Protein AF-A0A5B1QQ82-F1 (afdb_monomer)

Structure (mmCIF, N/CA/C/O backbone):
data_AF-A0A5B1QQ82-F1
#
_entry.id   AF-A0A5B1QQ82-F1
#
loop_
_atom_site.group_PDB
_atom_site.id
_atom_site.type_symbol
_atom_site.label_atom_id
_atom_site.label_alt_id
_atom_site.label_comp_id
_atom_site.label_asym_id
_atom_site.label_entity_id
_atom_site.label_seq_id
_atom_site.pdbx_PDB_ins_code
_atom_site.Cartn_x
_atom_site.Cartn_y
_atom_site.Cartn_z
_atom_site.occupancy
_atom_site.B_iso_or_equiv
_atom_site.auth_seq_id
_atom_site.auth_comp_id
_atom_site.auth_asym_id
_atom_site.auth_atom_id
_atom_site.pdbx_PDB_model_num
ATOM 1 N N . MET A 1 1 ? -16.614 -2.079 1.226 1.00 65.31 1 MET A N 1
ATOM 2 C CA . MET A 1 1 ? -15.942 -1.698 2.486 1.00 65.31 1 MET A CA 1
ATOM 3 C C . MET A 1 1 ? -15.940 -2.798 3.562 1.00 65.31 1 MET A C 1
ATOM 5 O O . MET A 1 1 ? -16.988 -3.355 3.891 1.00 65.31 1 MET A O 1
ATOM 9 N N . VAL A 1 2 ? -14.772 -3.111 4.141 1.00 76.94 2 VAL A N 1
ATOM 10 C CA . VAL A 1 2 ? -14.617 -4.043 5.283 1.00 76.94 2 VAL A CA 1
ATOM 11 C C . VAL A 1 2 ? -14.624 -3.260 6.599 1.00 76.94 2 VAL A C 1
ATOM 13 O O . VAL A 1 2 ? -13.722 -2.467 6.863 1.00 76.94 2 VAL A O 1
ATOM 16 N N . LEU A 1 3 ? -15.618 -3.503 7.458 1.00 86.38 3 LEU A N 1
ATOM 17 C CA . LEU A 1 3 ? -15.767 -2.775 8.723 1.00 86.38 3 LEU A CA 1
ATOM 18 C C . LEU A 1 3 ? -14.674 -3.135 9.742 1.00 86.38 3 LEU A C 1
ATOM 20 O O . LEU A 1 3 ? -14.459 -4.310 10.053 1.00 86.38 3 LEU A O 1
ATOM 24 N N . LEU A 1 4 ? -14.041 -2.112 10.324 1.00 91.25 4 LEU A N 1
ATOM 25 C CA . LEU A 1 4 ? -13.120 -2.280 11.445 1.00 91.25 4 LEU A CA 1
ATOM 26 C C . LEU A 1 4 ? -13.888 -2.573 12.739 1.00 91.25 4 LEU A C 1
ATOM 28 O O . LEU A 1 4 ? -14.888 -1.927 13.057 1.00 91.25 4 LEU A O 1
ATOM 32 N N . LYS A 1 5 ? -13.406 -3.534 13.535 1.00 90.56 5 LYS A N 1
ATOM 33 C CA . LYS A 1 5 ? -13.999 -3.811 14.851 1.00 90.56 5 LYS A CA 1
ATOM 34 C C . LYS A 1 5 ? -13.805 -2.601 15.768 1.00 90.56 5 LYS A C 1
ATOM 36 O O . LYS A 1 5 ? -12.691 -2.111 15.910 1.00 90.56 5 LYS A O 1
ATOM 41 N N . ARG A 1 6 ? -14.858 -2.210 16.497 1.00 88.94 6 ARG A N 1
ATOM 42 C CA . ARG A 1 6 ? -14.864 -1.062 17.432 1.00 88.94 6 ARG A CA 1
ATOM 43 C C . ARG A 1 6 ? -13.698 -1.052 18.422 1.00 88.94 6 ARG A C 1
ATOM 45 O O . ARG A 1 6 ? -13.239 0.003 18.833 1.00 88.94 6 ARG A O 1
ATOM 52 N N . LYS A 1 7 ? -13.215 -2.235 18.792 1.00 88.12 7 LYS A N 1
ATOM 53 C CA . LYS A 1 7 ? -12.108 -2.433 19.726 1.00 88.12 7 LYS A CA 1
ATOM 54 C C . LYS A 1 7 ? -10.760 -1.886 19.213 1.00 88.12 7 LYS A C 1
ATOM 56 O O . LYS A 1 7 ? -9.856 -1.682 20.016 1.00 88.12 7 LYS A O 1
ATOM 61 N N . TYR A 1 8 ? -10.645 -1.642 17.911 1.00 92.19 8 TYR A N 1
ATOM 62 C CA . TYR A 1 8 ? -9.482 -1.031 17.269 1.00 92.19 8 TYR A CA 1
ATOM 63 C C . TYR A 1 8 ? -9.712 0.441 16.905 1.00 92.19 8 TYR A C 1
ATOM 65 O O . TYR A 1 8 ? -8.829 1.061 16.333 1.00 92.19 8 TYR A O 1
ATOM 73 N N . LEU A 1 9 ? -10.878 1.015 17.223 1.00 92.38 9 LEU A N 1
ATOM 74 C CA . LEU A 1 9 ? -11.138 2.436 17.001 1.00 92.38 9 LEU A CA 1
ATOM 75 C C . LEU A 1 9 ? -10.715 3.251 18.229 1.00 92.38 9 LEU A C 1
ATOM 77 O O . LEU A 1 9 ? -11.134 2.911 19.346 1.00 92.38 9 LEU A O 1
ATOM 81 N N . PRO A 1 10 ? -9.950 4.341 18.043 1.00 93.19 10 PRO A N 1
ATOM 82 C CA . PRO A 1 10 ? -9.655 5.272 19.119 1.00 93.19 10 PRO A CA 1
ATOM 83 C C . PRO A 1 10 ? -10.948 5.837 19.711 1.00 93.19 10 PRO A C 1
ATOM 85 O O . PRO A 1 10 ? -11.893 6.200 19.010 1.00 93.19 10 PRO A O 1
ATOM 88 N N . SER A 1 11 ? -11.026 5.885 21.037 1.00 91.06 11 SER A N 1
ATOM 89 C CA . SER A 1 11 ? -12.191 6.400 21.754 1.00 91.06 11 SER A CA 1
ATOM 90 C C . SER A 1 11 ? -11.809 6.917 23.136 1.00 91.06 11 SER A C 1
ATOM 92 O O . SER A 1 11 ? -10.734 6.630 23.649 1.00 91.06 11 SER A O 1
ATOM 94 N N . LYS A 1 12 ? -12.728 7.618 23.810 1.00 89.38 12 LYS A N 1
ATOM 95 C CA . LYS A 1 12 ? -12.498 8.091 25.189 1.00 89.38 12 LYS A CA 1
ATOM 96 C C . LYS A 1 12 ? -12.158 6.965 26.174 1.00 89.38 12 LYS A C 1
ATOM 98 O O . LYS A 1 12 ? -11.408 7.194 27.112 1.00 89.38 12 LYS A O 1
ATOM 103 N N . PHE A 1 13 ? -12.714 5.771 25.967 1.00 87.38 13 PHE A N 1
ATOM 104 C CA . PHE A 1 13 ? -12.485 4.601 26.825 1.00 87.38 13 PHE A CA 1
ATOM 105 C C . PHE A 1 13 ? -11.293 3.752 26.370 1.00 87.38 13 PHE A C 1
ATOM 107 O O . PHE A 1 13 ? -10.874 2.844 27.079 1.00 87.38 13 PHE A O 1
ATOM 114 N N . ARG A 1 14 ? -10.769 4.027 25.174 1.00 86.00 14 ARG A N 1
ATOM 115 C CA . ARG A 1 14 ? -9.636 3.330 24.572 1.00 86.00 14 ARG A CA 1
ATOM 116 C C . ARG A 1 14 ? -8.889 4.312 23.671 1.00 86.00 14 ARG A C 1
ATOM 118 O O . ARG A 1 14 ? -9.129 4.309 22.465 1.00 86.00 14 ARG A O 1
ATOM 125 N N . PRO A 1 15 ? -8.089 5.216 24.256 1.00 89.88 15 PRO A N 1
ATOM 126 C CA . PRO A 1 15 ? -7.442 6.280 23.496 1.00 89.88 15 PRO A CA 1
ATOM 127 C C . PRO A 1 15 ? -6.305 5.766 22.609 1.00 89.88 15 PRO A C 1
ATOM 129 O O . PRO A 1 15 ? -5.991 6.423 21.626 1.00 89.88 15 PRO A O 1
ATOM 132 N N . ASP A 1 16 ? -5.741 4.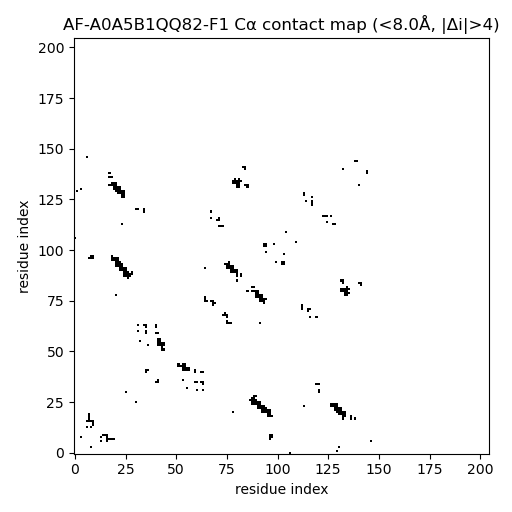604 22.945 1.00 90.38 16 ASP A N 1
ATOM 133 C CA . ASP A 1 16 ? -4.535 4.051 22.324 1.00 90.38 16 ASP A CA 1
ATOM 134 C C . ASP A 1 16 ? -4.748 2.579 21.908 1.00 90.38 16 ASP A C 1
ATOM 136 O O . ASP A 1 16 ? -4.213 1.661 22.532 1.00 90.38 16 ASP A O 1
ATOM 140 N N . PRO A 1 17 ? -5.671 2.287 20.969 1.00 93.12 17 PRO A N 1
ATOM 141 C CA . PRO A 1 17 ? -5.780 0.950 20.394 1.00 93.12 17 PRO A CA 1
ATOM 142 C C . PRO A 1 17 ? -4.568 0.622 19.500 1.00 93.12 17 PRO A C 1
ATOM 144 O O . PRO A 1 17 ? -3.929 1.531 18.980 1.00 93.12 17 PRO A O 1
ATOM 147 N N . PRO A 1 18 ? -4.319 -0.664 19.201 1.00 93.81 18 PRO A N 1
ATOM 148 C CA . PRO A 1 18 ? -3.284 -1.051 18.246 1.00 93.81 18 PRO A CA 1
ATOM 149 C C . PRO A 1 18 ? -3.462 -0.348 16.901 1.00 93.81 18 PRO A C 1
ATOM 151 O O . PRO A 1 18 ? -4.587 -0.262 16.388 1.00 93.81 18 PRO A O 1
ATOM 154 N N . LEU A 1 19 ? -2.363 0.126 16.329 1.00 94.88 19 LEU A N 1
ATOM 155 C CA . LEU A 1 19 ? -2.306 0.704 15.000 1.00 94.88 19 LEU A CA 1
ATOM 156 C C . LEU A 1 19 ? -2.603 -0.373 13.957 1.00 94.88 19 LEU A C 1
ATOM 158 O O . LEU A 1 19 ? -1.947 -1.416 13.873 1.00 94.88 19 LEU A O 1
ATOM 162 N N . VAL A 1 20 ? -3.630 -0.108 13.154 1.00 95.94 20 VAL A N 1
ATOM 163 C CA . VAL A 1 20 ? -4.025 -0.971 12.045 1.00 95.94 20 VAL A CA 1
ATOM 164 C C . VAL A 1 20 ? -4.282 -0.150 10.794 1.00 95.94 20 VAL A C 1
ATOM 166 O O . VAL A 1 20 ? -4.880 0.923 10.848 1.00 95.94 20 VAL A O 1
ATOM 169 N N . HIS A 1 21 ? -3.876 -0.698 9.655 1.00 97.00 21 HIS A N 1
ATOM 170 C CA . HIS A 1 21 ? -3.956 -0.066 8.346 1.00 97.00 21 HIS A CA 1
ATOM 171 C C . HIS A 1 21 ? -4.964 -0.785 7.465 1.00 97.00 21 HIS A C 1
ATOM 173 O O . HIS A 1 21 ? -4.892 -2.007 7.314 1.00 97.00 21 HIS A O 1
ATOM 179 N N . PHE A 1 22 ? -5.880 -0.036 6.859 1.00 97.31 22 PHE A N 1
ATOM 180 C CA . PHE A 1 22 ? -6.677 -0.541 5.753 1.00 97.31 22 PHE A CA 1
ATOM 181 C C . PHE A 1 22 ? -5.859 -0.385 4.479 1.00 97.31 22 PHE A C 1
ATOM 183 O O . PHE A 1 22 ? -5.547 0.731 4.059 1.00 97.31 22 PHE A O 1
ATOM 190 N N . ALA A 1 23 ? -5.434 -1.510 3.913 1.00 97.25 23 ALA A N 1
ATOM 191 C CA . ALA A 1 23 ? -4.378 -1.498 2.918 1.00 97.25 23 ALA A CA 1
ATOM 192 C C . ALA A 1 23 ? -4.566 -2.555 1.835 1.00 97.25 23 ALA A C 1
ATOM 194 O O . ALA A 1 23 ? -5.093 -3.643 2.086 1.00 97.25 23 ALA A O 1
ATOM 195 N N . PHE A 1 24 ? -4.077 -2.241 0.638 1.00 97.31 24 PHE A N 1
ATOM 196 C CA . PHE A 1 24 ? -4.006 -3.157 -0.489 1.00 97.31 24 PHE A CA 1
ATOM 197 C C . PHE A 1 24 ? -2.801 -4.113 -0.331 1.00 97.31 24 PHE A C 1
ATOM 199 O O . PHE A 1 24 ? -1.667 -3.635 -0.197 1.00 97.31 24 PHE A O 1
ATOM 206 N N . PRO A 1 25 ? -3.006 -5.447 -0.326 1.00 97.06 25 PRO A N 1
ATOM 207 C CA . PRO A 1 25 ? -1.917 -6.411 -0.179 1.00 97.06 25 PRO A CA 1
ATOM 208 C C . PRO A 1 25 ? -1.014 -6.508 -1.404 1.00 97.06 25 PRO A C 1
ATOM 210 O O . PRO A 1 25 ? -1.486 -6.683 -2.525 1.00 97.06 25 PRO A O 1
ATOM 213 N N . ILE A 1 26 ? 0.293 -6.580 -1.158 1.00 95.50 26 ILE A N 1
ATOM 214 C CA . ILE A 1 26 ? 1.292 -7.032 -2.123 1.00 95.50 26 ILE A CA 1
ATOM 215 C C . ILE A 1 26 ? 1.920 -8.325 -1.600 1.00 95.50 26 ILE A C 1
ATOM 217 O O . ILE A 1 26 ? 2.738 -8.323 -0.678 1.00 95.50 26 ILE A O 1
ATOM 221 N N . HIS A 1 27 ? 1.538 -9.453 -2.194 1.00 93.56 27 HIS A N 1
ATOM 222 C CA . HIS A 1 27 ? 2.022 -10.770 -1.771 1.00 93.56 27 HIS A CA 1
ATOM 223 C C . HIS A 1 27 ? 3.439 -11.070 -2.280 1.00 93.56 27 HIS A C 1
ATOM 225 O O . HIS A 1 27 ? 4.245 -11.633 -1.543 1.00 93.56 27 HIS A O 1
ATOM 231 N N . ASP A 1 28 ? 3.764 -10.653 -3.507 1.00 92.31 28 ASP A N 1
ATOM 232 C CA . ASP A 1 28 ? 5.065 -10.882 -4.144 1.00 92.31 28 ASP A CA 1
ATOM 233 C C . ASP A 1 28 ? 5.763 -9.548 -4.441 1.00 92.31 28 ASP A C 1
ATOM 235 O O . ASP A 1 28 ? 5.300 -8.752 -5.261 1.00 92.31 28 ASP A O 1
ATOM 239 N N . LEU A 1 29 ? 6.913 -9.312 -3.799 1.00 91.06 29 LEU A N 1
ATOM 240 C CA . LEU A 1 29 ? 7.722 -8.106 -4.013 1.00 91.06 29 LEU A CA 1
ATOM 241 C C . LEU A 1 29 ? 8.256 -7.994 -5.446 1.00 91.06 29 LEU A C 1
ATOM 243 O O . LEU A 1 29 ? 8.596 -6.892 -5.886 1.00 91.06 29 LEU A O 1
ATOM 247 N N . LYS A 1 30 ? 8.291 -9.097 -6.204 1.00 92.06 30 LYS A N 1
ATOM 248 C CA . LYS A 1 30 ? 8.633 -9.066 -7.625 1.00 92.06 30 LYS A CA 1
ATOM 249 C C . LYS A 1 30 ? 7.677 -8.174 -8.418 1.00 92.06 30 LYS A C 1
ATOM 251 O O . LYS A 1 30 ? 8.133 -7.527 -9.352 1.00 92.06 30 LYS A O 1
ATOM 256 N N . LEU A 1 31 ? 6.403 -8.066 -8.029 1.00 93.75 31 LEU A N 1
ATOM 257 C CA . LEU A 1 31 ? 5.434 -7.183 -8.694 1.00 93.75 31 LEU A CA 1
ATOM 258 C C . LEU A 1 31 ? 5.874 -5.717 -8.636 1.00 93.75 31 LEU A C 1
ATOM 260 O O . LEU A 1 31 ? 5.870 -5.018 -9.647 1.00 93.75 31 LEU A O 1
ATOM 264 N N . ILE A 1 32 ? 6.327 -5.271 -7.464 1.00 93.69 32 ILE A N 1
ATOM 265 C CA . ILE A 1 32 ? 6.830 -3.908 -7.252 1.00 93.69 32 ILE A CA 1
ATOM 266 C C . ILE A 1 32 ? 8.111 -3.678 -8.049 1.00 93.69 32 ILE A C 1
ATOM 268 O O . ILE A 1 32 ? 8.273 -2.629 -8.673 1.00 93.69 32 ILE A O 1
ATOM 272 N N . TYR A 1 33 ? 9.008 -4.665 -8.072 1.00 92.94 33 TYR A N 1
ATOM 273 C CA . TYR A 1 33 ? 10.232 -4.585 -8.863 1.00 92.94 33 TYR A CA 1
ATOM 274 C C . TYR A 1 33 ? 9.949 -4.532 -10.372 1.00 92.94 33 TYR A C 1
ATOM 276 O O . TYR A 1 33 ? 10.480 -3.669 -11.066 1.00 92.94 33 TYR A O 1
ATOM 284 N N . ASP A 1 34 ? 9.084 -5.406 -10.885 1.00 93.94 34 ASP A N 1
ATOM 285 C CA . ASP A 1 34 ? 8.700 -5.436 -12.297 1.00 93.94 34 ASP A CA 1
ATOM 286 C C . ASP A 1 34 ? 8.021 -4.123 -12.707 1.00 93.94 34 ASP A C 1
ATOM 288 O O . ASP A 1 34 ? 8.334 -3.571 -13.764 1.00 93.94 34 ASP A O 1
ATOM 292 N N . TYR A 1 35 ? 7.149 -3.580 -11.849 1.00 95.62 35 TYR A N 1
ATOM 293 C CA . TYR A 1 35 ? 6.553 -2.260 -12.035 1.00 95.62 35 TYR A CA 1
ATOM 294 C C . TYR A 1 35 ? 7.631 -1.167 -12.077 1.00 95.62 35 TYR A C 1
ATOM 296 O O . TYR A 1 35 ? 7.646 -0.336 -12.987 1.00 95.62 35 TYR A O 1
ATOM 304 N N . ALA A 1 36 ? 8.594 -1.195 -11.151 1.00 95.19 36 ALA A N 1
ATOM 305 C CA . ALA A 1 36 ? 9.704 -0.250 -11.143 1.00 95.19 36 ALA A CA 1
ATOM 306 C C . ALA A 1 36 ? 10.525 -0.305 -12.440 1.00 95.19 36 ALA A C 1
ATOM 308 O O . ALA A 1 36 ? 10.851 0.741 -12.997 1.00 95.19 36 ALA A O 1
ATOM 309 N N . VAL A 1 37 ? 10.826 -1.501 -12.954 1.00 93.19 37 VAL A N 1
ATOM 310 C CA . VAL A 1 37 ? 11.542 -1.685 -14.228 1.00 93.19 37 VAL A CA 1
ATOM 311 C C . VAL A 1 37 ? 10.707 -1.179 -15.406 1.00 93.19 37 VAL A C 1
ATOM 313 O O . VAL A 1 37 ? 11.214 -0.425 -16.235 1.00 93.19 37 VAL A O 1
ATOM 316 N N . LYS A 1 38 ? 9.419 -1.545 -15.473 1.00 94.25 38 LYS A N 1
ATOM 317 C CA . LYS A 1 38 ? 8.479 -1.123 -16.529 1.00 94.25 38 LYS A CA 1
ATOM 318 C C . LYS A 1 38 ? 8.378 0.400 -16.638 1.00 94.25 38 LYS A C 1
ATOM 320 O O . LYS A 1 38 ? 8.213 0.924 -17.738 1.00 94.25 38 LYS A O 1
ATOM 325 N N . HIS A 1 39 ? 8.480 1.096 -15.509 1.00 93.81 39 HIS A N 1
ATOM 326 C CA . HIS A 1 39 ? 8.329 2.546 -15.418 1.00 93.81 39 HIS A CA 1
ATOM 327 C C . HIS A 1 39 ? 9.649 3.308 -15.245 1.00 93.81 39 HIS A C 1
ATOM 329 O O . HIS A 1 39 ? 9.613 4.496 -14.929 1.00 93.81 39 HIS A O 1
ATOM 335 N N . ASP A 1 40 ? 10.789 2.648 -15.473 1.00 92.00 40 ASP A N 1
ATOM 336 C CA . ASP A 1 40 ? 12.129 3.244 -15.405 1.00 92.00 40 ASP A CA 1
ATOM 337 C C . ASP A 1 40 ? 12.424 3.943 -14.058 1.00 92.00 40 ASP A C 1
ATOM 339 O O . ASP A 1 40 ? 13.027 5.010 -13.982 1.00 92.00 40 ASP A O 1
ATOM 343 N N . LEU A 1 41 ? 11.954 3.336 -12.963 1.00 93.62 41 LEU A N 1
ATOM 344 C CA . LEU A 1 41 ? 12.133 3.809 -11.580 1.00 93.62 41 LEU A CA 1
ATOM 345 C C . LEU A 1 41 ? 13.350 3.180 -10.878 1.00 93.62 41 LEU A C 1
ATOM 347 O O . LEU A 1 41 ? 13.623 3.449 -9.703 1.00 93.62 41 LEU A O 1
ATOM 351 N N . VAL A 1 42 ? 14.058 2.320 -11.600 1.00 91.00 42 VAL A N 1
ATOM 352 C CA . VAL A 1 42 ? 15.280 1.618 -11.202 1.00 91.00 42 VAL A CA 1
ATOM 353 C C . VAL A 1 42 ? 16.513 2.376 -11.682 1.00 91.00 42 VAL A C 1
ATOM 355 O O . VAL A 1 42 ? 16.432 3.248 -12.544 1.00 91.00 42 VAL A O 1
ATOM 358 N N . GLU A 1 43 ? 17.671 2.045 -11.125 1.00 86.38 43 GLU A N 1
ATOM 359 C CA . GLU A 1 43 ? 18.943 2.606 -11.569 1.00 86.38 43 GLU A CA 1
ATOM 360 C C . GLU A 1 43 ? 19.698 1.629 -12.469 1.00 86.38 43 GLU A C 1
ATOM 362 O O . GLU A 1 43 ? 19.535 0.409 -12.400 1.00 86.38 43 GLU A O 1
ATOM 367 N N . TYR A 1 44 ? 20.563 2.185 -13.311 1.00 81.38 44 TYR A N 1
ATOM 368 C CA . TYR A 1 44 ? 21.453 1.436 -14.187 1.00 81.38 44 TYR A CA 1
ATOM 369 C C . TYR A 1 44 ? 22.880 1.834 -13.850 1.00 81.38 44 TYR A C 1
ATOM 371 O O . TYR A 1 44 ? 23.198 3.024 -13.816 1.00 81.38 44 TYR A O 1
ATOM 379 N N . TYR A 1 45 ? 23.753 0.854 -13.617 1.00 72.06 45 TYR A N 1
ATOM 380 C CA . TYR A 1 45 ? 25.158 1.152 -13.365 1.00 72.06 45 TYR A CA 1
ATOM 381 C C . TYR A 1 45 ? 25.761 1.922 -14.551 1.00 72.06 45 TYR A C 1
ATOM 383 O O . TYR A 1 45 ? 25.749 1.414 -15.680 1.00 72.06 45 TYR A O 1
ATOM 391 N N . PRO A 1 46 ? 26.316 3.125 -14.327 1.00 67.06 46 PRO A N 1
ATOM 392 C CA . PRO A 1 46 ? 26.958 3.865 -15.399 1.00 67.06 46 PRO A CA 1
ATOM 393 C C . PRO A 1 46 ? 28.197 3.103 -15.898 1.00 67.06 46 PRO A C 1
ATOM 395 O O . PRO A 1 46 ? 28.906 2.468 -15.120 1.00 67.06 46 PRO A O 1
ATOM 398 N N . ASN A 1 47 ? 28.486 3.217 -17.199 1.00 62.38 47 ASN A N 1
ATOM 399 C CA . ASN A 1 47 ? 29.714 2.740 -17.859 1.00 62.38 47 ASN A CA 1
ATOM 400 C C . ASN A 1 47 ? 29.848 1.226 -18.098 1.00 62.38 47 ASN A C 1
ATOM 402 O O . ASN A 1 47 ? 30.936 0.665 -17.963 1.00 62.38 47 ASN A O 1
ATOM 406 N N . THR A 1 48 ? 28.783 0.562 -18.541 1.00 61.88 48 THR A N 1
ATOM 407 C CA . THR A 1 48 ? 28.887 -0.799 -19.089 1.00 61.88 48 THR A CA 1
ATOM 408 C C . THR A 1 48 ? 28.635 -0.795 -20.599 1.00 61.88 48 THR A C 1
ATOM 410 O O . THR A 1 48 ? 27.792 -0.063 -21.108 1.00 61.88 48 THR A O 1
ATOM 413 N N . ILE A 1 49 ? 29.418 -1.586 -21.343 1.00 65.25 49 ILE A N 1
ATOM 414 C CA . ILE A 1 49 ? 29.278 -1.752 -22.807 1.00 65.25 49 ILE A CA 1
ATOM 415 C C . ILE A 1 49 ? 27.975 -2.510 -23.146 1.00 65.25 49 ILE A C 1
ATOM 417 O O . ILE A 1 49 ? 27.441 -2.403 -24.247 1.00 65.25 49 ILE A O 1
ATOM 421 N N . PHE A 1 50 ? 27.444 -3.257 -22.177 1.00 69.62 50 PHE A N 1
ATOM 422 C CA . PHE A 1 50 ? 26.162 -3.953 -22.239 1.00 69.62 50 PHE A CA 1
ATOM 423 C C . PHE A 1 50 ? 25.098 -3.141 -21.504 1.00 69.62 50 PHE A C 1
ATOM 425 O O . PHE A 1 50 ? 25.442 -2.433 -20.569 1.00 69.62 50 PHE A O 1
ATOM 432 N N . LYS A 1 51 ? 23.812 -3.267 -21.869 1.00 65.19 51 LYS A N 1
ATOM 433 C CA . LYS A 1 51 ? 22.725 -2.734 -21.030 1.00 65.19 51 LYS A CA 1
ATOM 434 C C . LYS A 1 51 ? 22.823 -3.415 -19.654 1.00 65.19 51 LYS A C 1
ATOM 436 O O . LYS A 1 51 ? 22.600 -4.627 -19.603 1.00 65.19 51 LYS A O 1
ATOM 441 N N . PRO A 1 52 ? 23.213 -2.705 -18.580 1.00 71.75 52 PRO A N 1
ATOM 442 C CA . PRO A 1 52 ? 23.374 -3.332 -17.279 1.00 71.75 52 PRO A CA 1
ATOM 443 C C . PRO A 1 52 ? 22.003 -3.791 -16.774 1.00 71.75 52 PRO A C 1
ATOM 445 O O . PRO A 1 52 ? 20.986 -3.189 -17.138 1.00 71.75 52 PRO A O 1
ATOM 448 N N . PRO A 1 53 ? 21.952 -4.853 -15.955 1.00 79.25 53 PRO A N 1
ATOM 449 C CA . PRO A 1 53 ? 20.705 -5.248 -15.325 1.00 79.25 53 PRO A CA 1
ATOM 450 C C . PRO A 1 53 ? 20.181 -4.090 -14.459 1.00 79.25 53 PRO A C 1
ATOM 452 O O . PRO A 1 53 ? 20.987 -3.395 -13.832 1.00 79.25 53 PRO A O 1
ATOM 455 N N . PRO A 1 54 ? 18.858 -3.868 -14.429 1.00 84.44 54 PRO A N 1
ATOM 456 C CA . PRO A 1 54 ? 18.264 -2.846 -13.585 1.00 84.44 54 PRO A CA 1
ATOM 457 C C . PRO A 1 54 ? 18.505 -3.158 -12.106 1.00 84.44 54 PRO A C 1
ATOM 459 O O . PRO A 1 54 ? 18.310 -4.287 -11.650 1.00 84.44 54 PRO A O 1
ATOM 462 N N . VAL A 1 55 ? 18.910 -2.146 -11.348 1.00 85.19 55 VAL A N 1
ATOM 463 C CA . VAL A 1 55 ? 19.224 -2.252 -9.923 1.00 85.19 55 VAL A CA 1
ATOM 464 C C . VAL A 1 55 ? 18.177 -1.485 -9.138 1.00 85.19 55 VAL A C 1
ATOM 466 O O . VAL A 1 55 ? 17.965 -0.293 -9.365 1.00 85.19 55 VAL A O 1
ATOM 469 N N . ALA A 1 56 ? 17.523 -2.169 -8.204 1.00 83.81 56 ALA A N 1
ATOM 470 C CA . ALA A 1 56 ? 16.678 -1.496 -7.234 1.00 83.81 56 ALA A CA 1
ATOM 471 C C . ALA A 1 56 ? 17.560 -0.891 -6.136 1.00 83.81 56 ALA A C 1
ATOM 473 O O . ALA A 1 56 ? 18.394 -1.584 -5.551 1.00 83.81 56 ALA A O 1
ATOM 474 N N . THR A 1 57 ? 17.389 0.400 -5.881 1.00 86.50 57 THR A N 1
ATOM 475 C CA . THR A 1 57 ? 18.036 1.108 -4.775 1.00 86.50 57 THR A CA 1
ATOM 476 C C . THR A 1 57 ? 17.074 1.231 -3.599 1.00 86.50 57 THR A C 1
ATOM 478 O O . THR A 1 57 ? 15.886 0.924 -3.721 1.00 86.50 57 THR A O 1
ATOM 481 N N . GLU A 1 58 ? 17.566 1.702 -2.452 1.00 80.38 58 GLU A N 1
ATOM 482 C CA . GLU A 1 58 ? 16.733 1.949 -1.263 1.00 80.38 58 GLU A CA 1
ATOM 483 C C . GLU A 1 58 ? 15.529 2.865 -1.560 1.00 80.38 58 GLU A C 1
ATOM 485 O O . GLU A 1 58 ? 14.462 2.717 -0.971 1.00 80.38 58 GLU A O 1
ATOM 490 N N . TYR A 1 59 ? 15.657 3.754 -2.551 1.00 86.88 59 TYR A N 1
ATOM 491 C CA . TYR A 1 59 ? 14.603 4.682 -2.958 1.00 86.88 59 TYR A CA 1
ATOM 492 C C . TYR A 1 59 ? 13.638 4.123 -4.005 1.00 86.88 59 TYR A C 1
ATOM 494 O O . TYR A 1 59 ? 12.621 4.761 -4.281 1.00 86.88 59 TYR A O 1
ATOM 502 N N . THR A 1 60 ? 13.924 2.968 -4.617 1.00 90.44 60 THR A N 1
ATOM 503 C CA . THR A 1 60 ? 13.073 2.407 -5.679 1.00 90.44 60 THR A CA 1
ATOM 504 C C . THR A 1 60 ? 11.648 2.183 -5.184 1.00 90.44 60 THR A C 1
ATOM 506 O O . THR A 1 60 ? 10.705 2.567 -5.871 1.00 90.44 60 THR A O 1
ATOM 509 N N . TRP A 1 61 ? 11.479 1.672 -3.963 1.00 89.69 61 TRP A N 1
ATOM 510 C CA . TRP A 1 61 ? 10.160 1.468 -3.361 1.00 89.69 61 TRP A CA 1
ATOM 511 C C . TRP A 1 61 ? 9.404 2.783 -3.180 1.00 89.69 61 TRP A C 1
ATOM 513 O O . TRP A 1 61 ? 8.274 2.903 -3.640 1.00 89.69 61 TRP A O 1
ATOM 523 N N . SER A 1 62 ? 10.049 3.808 -2.616 1.00 91.75 62 SER A N 1
ATOM 524 C CA . SER A 1 62 ? 9.431 5.131 -2.458 1.00 91.75 62 SER A CA 1
ATOM 525 C C . SER A 1 62 ? 9.015 5.741 -3.805 1.00 91.75 62 SER A C 1
ATOM 527 O O . SER A 1 62 ? 7.919 6.285 -3.925 1.00 91.75 62 SER A O 1
ATOM 529 N N . LYS A 1 63 ? 9.836 5.588 -4.855 1.00 94.94 63 LYS A N 1
ATOM 530 C CA . LYS A 1 63 ? 9.497 6.047 -6.214 1.00 94.94 63 LYS A CA 1
ATOM 531 C C . LYS A 1 63 ? 8.288 5.311 -6.792 1.00 94.94 63 LYS A C 1
ATOM 533 O O . LYS A 1 63 ? 7.461 5.944 -7.447 1.00 94.94 63 LYS A O 1
ATOM 538 N N . VAL A 1 64 ? 8.184 3.998 -6.567 1.00 95.81 64 VAL A N 1
ATOM 539 C CA . VAL A 1 64 ? 7.022 3.206 -7.000 1.00 95.81 64 VAL A CA 1
ATOM 540 C C . VAL A 1 64 ? 5.758 3.724 -6.331 1.00 95.81 64 VAL A C 1
ATOM 542 O O . VAL A 1 64 ? 4.797 4.027 -7.030 1.00 95.81 64 VAL A O 1
ATOM 545 N N . VAL A 1 65 ? 5.786 3.906 -5.013 1.00 96.00 65 VAL A N 1
ATOM 546 C CA . VAL A 1 65 ? 4.639 4.395 -4.237 1.00 96.00 65 VAL A CA 1
ATOM 547 C C . VAL A 1 65 ? 4.233 5.784 -4.700 1.00 96.00 65 VAL A C 1
ATOM 549 O O . VAL A 1 65 ? 3.092 5.977 -5.087 1.00 96.00 65 VAL A O 1
ATOM 552 N N . GLN A 1 66 ?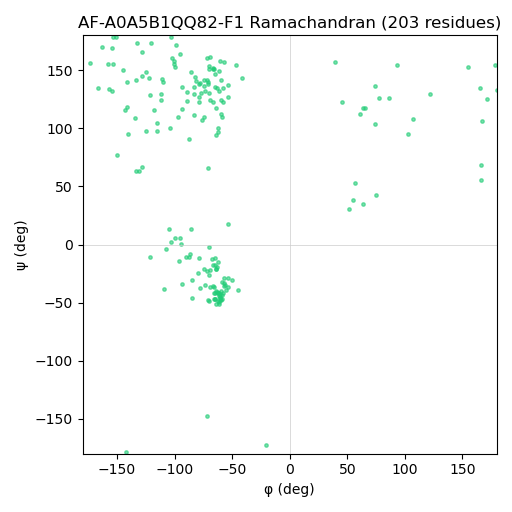 5.173 6.729 -4.792 1.00 96.69 66 GLN A N 1
ATOM 553 C CA . GLN A 1 66 ? 4.885 8.080 -5.283 1.00 96.69 66 GLN A CA 1
ATOM 554 C C . GLN A 1 66 ? 4.278 8.084 -6.688 1.00 96.69 66 GLN A C 1
ATOM 556 O O . GLN A 1 66 ? 3.457 8.944 -7.008 1.00 96.69 66 GLN A O 1
ATOM 561 N N . ARG A 1 67 ? 4.707 7.163 -7.557 1.00 97.25 67 ARG A N 1
ATOM 562 C CA . ARG A 1 67 ? 4.131 7.023 -8.891 1.00 97.25 67 ARG A CA 1
ATOM 563 C C . ARG A 1 67 ? 2.718 6.448 -8.824 1.00 97.25 67 ARG A C 1
ATOM 565 O O . ARG A 1 67 ? 1.845 6.999 -9.482 1.00 97.25 67 ARG A O 1
ATOM 572 N N . LEU A 1 68 ? 2.509 5.374 -8.063 1.00 97.69 68 LEU A N 1
ATOM 573 C CA . LEU A 1 68 ? 1.192 4.764 -7.879 1.00 97.69 68 LEU A CA 1
ATOM 574 C C . LEU A 1 68 ? 0.212 5.774 -7.282 1.00 97.69 68 LEU A C 1
ATOM 576 O O . LEU A 1 68 ? -0.840 5.970 -7.870 1.00 97.69 68 LEU A O 1
ATOM 580 N N . SER A 1 69 ? 0.599 6.510 -6.237 1.00 97.69 69 SER A N 1
ATOM 581 C CA . SER A 1 69 ? -0.233 7.553 -5.625 1.00 97.69 69 SER A CA 1
ATOM 582 C C . SER A 1 69 ? -0.687 8.612 -6.632 1.00 97.69 69 SER A C 1
ATOM 584 O O . SER A 1 69 ? -1.826 9.060 -6.613 1.00 97.69 69 SER A O 1
ATOM 586 N N . LYS A 1 70 ? 0.193 9.004 -7.566 1.00 97.31 70 LYS A N 1
ATOM 587 C CA . LYS A 1 70 ? -0.173 9.930 -8.652 1.00 97.31 70 LYS A CA 1
ATOM 588 C C . LYS A 1 70 ? -1.126 9.304 -9.662 1.00 97.31 70 LYS A C 1
ATOM 590 O O . LYS A 1 70 ? -1.961 10.010 -10.204 1.00 97.31 70 LYS A O 1
ATOM 595 N N . GLN A 1 71 ? -0.949 8.021 -9.951 1.00 96.69 71 GLN A N 1
ATOM 596 C CA . GLN A 1 71 ? -1.725 7.304 -10.956 1.00 96.69 71 GLN A CA 1
ATOM 597 C C . GLN A 1 71 ? -3.148 7.009 -10.480 1.00 96.69 71 GLN A C 1
ATOM 599 O O . GLN A 1 71 ? -4.075 7.059 -11.278 1.00 96.69 71 GLN A O 1
ATOM 604 N N . VAL A 1 72 ? -3.310 6.739 -9.184 1.00 96.56 72 VAL A N 1
ATOM 605 C CA . VAL A 1 72 ? -4.615 6.498 -8.554 1.00 96.56 72 VAL A CA 1
ATOM 606 C C . VAL A 1 72 ? -5.213 7.754 -7.919 1.00 96.56 72 VAL A C 1
ATOM 608 O O . VAL A 1 72 ? -6.231 7.670 -7.247 1.00 96.56 72 VAL A O 1
ATOM 611 N N . GLU A 1 73 ? -4.558 8.905 -8.101 1.00 96.06 73 GLU A N 1
ATOM 612 C CA . GLU A 1 73 ? -4.957 10.213 -7.561 1.00 96.06 73 GLU A CA 1
ATOM 613 C C . GLU A 1 73 ? -5.243 10.214 -6.045 1.00 96.06 73 GLU A C 1
ATOM 615 O O . GLU A 1 73 ? -6.021 11.019 -5.539 1.00 96.06 73 GLU A O 1
ATOM 620 N N . TYR A 1 74 ? -4.557 9.343 -5.303 1.00 96.25 74 TYR A N 1
ATOM 621 C CA . TYR A 1 74 ? -4.733 9.166 -3.866 1.00 96.25 74 TYR A CA 1
ATOM 622 C C . TYR A 1 74 ? -3.389 8.922 -3.175 1.00 96.25 74 TYR A C 1
ATOM 624 O O . TYR A 1 74 ? -2.525 8.216 -3.693 1.00 96.25 74 TYR A O 1
ATOM 632 N N . GLU A 1 75 ? -3.184 9.513 -1.998 1.00 96.06 75 GLU A N 1
ATOM 633 C CA . GLU A 1 75 ? -1.936 9.369 -1.246 1.00 96.06 75 GLU A CA 1
ATOM 634 C C . GLU A 1 75 ? -1.843 7.988 -0.583 1.00 96.06 75 GLU A C 1
ATOM 636 O O . GLU A 1 75 ? -2.553 7.691 0.372 1.00 96.06 75 GLU A O 1
ATOM 641 N N . LEU A 1 76 ? -0.947 7.144 -1.097 1.00 96.75 76 LEU A N 1
ATOM 642 C CA . LEU A 1 76 ? -0.643 5.834 -0.526 1.00 96.75 76 LEU A CA 1
ATOM 643 C C . LEU A 1 76 ? 0.549 5.908 0.428 1.00 96.75 76 LEU A C 1
ATOM 645 O O . LEU A 1 76 ? 1.602 6.446 0.074 1.00 96.75 76 LEU A O 1
ATOM 649 N N . ASP A 1 77 ? 0.404 5.255 1.577 1.00 95.12 77 ASP A N 1
ATOM 650 C CA . ASP A 1 77 ? 1.480 5.018 2.537 1.00 95.12 77 ASP A CA 1
ATOM 651 C C . ASP A 1 77 ? 2.002 3.577 2.442 1.00 95.12 77 ASP A C 1
ATOM 653 O O . ASP A 1 77 ? 1.320 2.675 1.949 1.00 95.12 77 ASP A O 1
ATOM 657 N N . THR A 1 78 ? 3.215 3.329 2.946 1.00 93.88 78 THR A N 1
ATOM 658 C CA . THR A 1 78 ? 3.819 1.980 2.972 1.00 93.88 78 THR A CA 1
ATOM 659 C C . THR A 1 78 ? 4.329 1.581 4.348 1.00 93.88 78 THR A C 1
ATOM 661 O O . THR A 1 78 ? 5.543 1.454 4.542 1.00 93.88 78 THR A O 1
ATOM 664 N N . PRO A 1 79 ? 3.416 1.398 5.312 1.00 93.38 79 PRO A N 1
ATOM 665 C CA . PRO A 1 79 ? 3.752 0.758 6.573 1.00 93.38 79 PRO A CA 1
ATOM 666 C C . PRO A 1 79 ? 4.241 -0.675 6.340 1.00 93.38 79 PRO A C 1
ATOM 668 O O . PRO A 1 79 ? 3.939 -1.304 5.318 1.00 93.38 79 PRO A O 1
ATOM 671 N N . MET A 1 80 ? 4.993 -1.198 7.304 1.00 91.25 80 MET A N 1
ATOM 672 C CA . MET A 1 80 ? 5.429 -2.587 7.270 1.00 91.25 80 MET A CA 1
ATOM 673 C C . MET A 1 80 ? 4.368 -3.453 7.959 1.00 91.25 80 MET A C 1
ATOM 675 O O . MET A 1 80 ? 4.016 -3.176 9.107 1.00 91.25 80 MET A O 1
ATOM 679 N N . PRO A 1 81 ? 3.812 -4.475 7.287 1.00 93.25 81 PRO A N 1
ATOM 680 C CA . PRO A 1 81 ? 2.797 -5.312 7.904 1.00 93.25 81 PRO A CA 1
ATOM 681 C C . PRO A 1 81 ? 3.433 -6.215 8.968 1.00 93.25 81 PRO A C 1
ATOM 683 O O . PRO A 1 81 ? 4.508 -6.776 8.757 1.00 93.25 81 PRO A O 1
ATOM 686 N N . TYR A 1 82 ? 2.740 -6.428 10.089 1.00 90.94 82 TYR A N 1
ATOM 687 C CA . TYR A 1 82 ? 3.187 -7.338 11.143 1.00 90.94 82 TYR A CA 1
ATOM 688 C C . TYR A 1 82 ? 3.237 -8.789 10.627 1.00 90.94 82 TYR A C 1
ATOM 690 O O . TYR A 1 82 ? 2.240 -9.529 10.637 1.00 90.94 82 TYR A O 1
ATOM 698 N N . SER A 1 83 ? 4.432 -9.188 10.177 1.00 87.19 83 SER A N 1
ATOM 699 C CA . SER A 1 83 ? 4.746 -10.463 9.512 1.00 87.19 83 SER A CA 1
ATOM 700 C C . SER A 1 83 ? 4.134 -11.703 10.177 1.00 87.19 83 SER A C 1
ATOM 702 O O . SER A 1 83 ? 3.669 -12.593 9.467 1.00 87.19 83 SER A O 1
ATOM 704 N N . PRO A 1 84 ? 4.074 -11.813 11.519 1.00 85.62 84 PRO A N 1
ATOM 705 C CA . PRO A 1 84 ? 3.525 -13.003 12.157 1.00 85.62 84 PRO A CA 1
ATOM 706 C C . PRO A 1 84 ? 2.027 -13.246 11.889 1.00 85.62 84 PRO A C 1
ATOM 708 O O . PRO A 1 84 ? 1.585 -14.386 12.057 1.00 85.62 84 PRO A O 1
ATOM 711 N N . THR A 1 85 ? 1.261 -12.221 11.498 1.00 83.44 85 THR A N 1
ATOM 712 C CA . THR A 1 85 ? -0.177 -12.334 11.162 1.00 83.44 85 THR A CA 1
ATOM 713 C C . THR A 1 85 ? -0.529 -11.884 9.746 1.00 83.44 85 THR A C 1
ATOM 715 O O . THR A 1 85 ? -1.648 -12.122 9.293 1.00 83.44 85 THR A O 1
ATOM 718 N N . ALA A 1 86 ? 0.407 -11.244 9.049 1.00 88.69 86 ALA A N 1
ATOM 719 C CA . ALA A 1 86 ? 0.214 -10.778 7.691 1.00 88.69 86 ALA A CA 1
ATOM 720 C C . ALA A 1 86 ? 0.428 -11.905 6.673 1.00 88.69 86 ALA A C 1
ATOM 722 O O . ALA A 1 86 ? 1.340 -12.718 6.786 1.00 88.69 86 ALA A O 1
ATOM 723 N N . ASP A 1 87 ? -0.405 -11.922 5.640 1.00 92.38 87 ASP A N 1
ATOM 724 C CA . ASP A 1 87 ? -0.242 -12.741 4.437 1.00 92.38 87 ASP A CA 1
ATOM 725 C C . ASP A 1 87 ? 0.351 -11.946 3.264 1.00 92.38 87 ASP A C 1
ATOM 727 O O . ASP A 1 87 ? 0.452 -12.467 2.156 1.00 92.38 87 ASP A O 1
ATOM 731 N N . ALA A 1 88 ? 0.739 -10.690 3.488 1.00 93.19 88 ALA A N 1
ATOM 732 C CA . ALA A 1 88 ? 1.335 -9.805 2.497 1.00 93.19 88 ALA A CA 1
ATOM 733 C C . ALA A 1 88 ? 2.813 -9.547 2.821 1.00 93.19 88 ALA A C 1
ATOM 735 O O . ALA A 1 88 ? 3.176 -9.395 3.986 1.00 93.19 88 ALA A O 1
ATOM 736 N N . SER A 1 89 ? 3.651 -9.462 1.785 1.00 92.94 89 SER A N 1
ATOM 737 C CA . SER A 1 89 ? 5.066 -9.085 1.919 1.00 92.94 89 SER A CA 1
ATOM 738 C C . SER A 1 89 ? 5.244 -7.570 2.057 1.00 92.94 89 SER A C 1
ATOM 740 O O . SER A 1 89 ? 6.248 -7.101 2.577 1.00 92.94 89 SER A O 1
ATOM 742 N N . MET A 1 90 ? 4.280 -6.805 1.546 1.00 93.06 90 MET A N 1
ATOM 743 C CA . MET A 1 90 ? 4.202 -5.352 1.627 1.00 93.06 90 MET A CA 1
ATOM 744 C C . MET A 1 90 ? 2.731 -4.942 1.539 1.00 93.06 90 MET A C 1
ATOM 746 O O . MET A 1 90 ? 1.912 -5.675 0.982 1.00 93.06 90 MET A O 1
ATOM 750 N N . ILE A 1 91 ? 2.387 -3.773 2.072 1.00 96.69 91 ILE A N 1
ATOM 751 C CA . ILE A 1 91 ? 1.039 -3.214 1.978 1.00 96.69 91 ILE A CA 1
ATOM 752 C C . ILE A 1 91 ? 1.087 -1.775 1.455 1.00 96.69 91 ILE A C 1
ATOM 754 O O . ILE A 1 91 ? 2.027 -1.036 1.742 1.00 96.69 91 ILE A O 1
ATOM 758 N N . LEU A 1 92 ? 0.079 -1.394 0.667 1.00 97.38 92 LEU A N 1
ATOM 759 C CA . LEU A 1 92 ? -0.174 -0.007 0.264 1.00 97.38 92 LEU A CA 1
ATOM 760 C C . LEU A 1 92 ? -1.363 0.501 1.083 1.00 97.38 92 LEU A C 1
ATOM 762 O O . LEU A 1 92 ? -2.507 0.132 0.818 1.00 97.38 92 LEU A O 1
ATOM 766 N N . SER A 1 93 ? -1.083 1.263 2.134 1.00 97.38 93 SER A N 1
ATOM 767 C CA . SER A 1 93 ? -2.081 1.749 3.086 1.00 97.38 93 SER A CA 1
ATOM 768 C C . SER A 1 93 ? -2.866 2.908 2.496 1.00 97.38 93 SER A C 1
ATOM 770 O O . SER A 1 93 ? -2.275 3.873 2.015 1.00 97.38 93 SER A O 1
ATOM 772 N N . PHE A 1 94 ? -4.193 2.825 2.588 1.00 97.19 94 PHE A N 1
ATOM 773 C CA . PHE A 1 94 ? -5.076 3.936 2.249 1.00 97.19 94 PHE A CA 1
ATOM 774 C C . PHE A 1 94 ? -5.227 4.877 3.441 1.00 97.19 94 PHE A C 1
ATOM 776 O O . PHE A 1 94 ? -5.111 6.090 3.307 1.00 97.19 94 PHE A O 1
ATOM 783 N N . TYR A 1 95 ? -5.461 4.303 4.616 1.00 96.62 95 TYR A N 1
ATOM 784 C CA . TYR A 1 95 ? -5.635 5.007 5.882 1.00 96.62 95 TY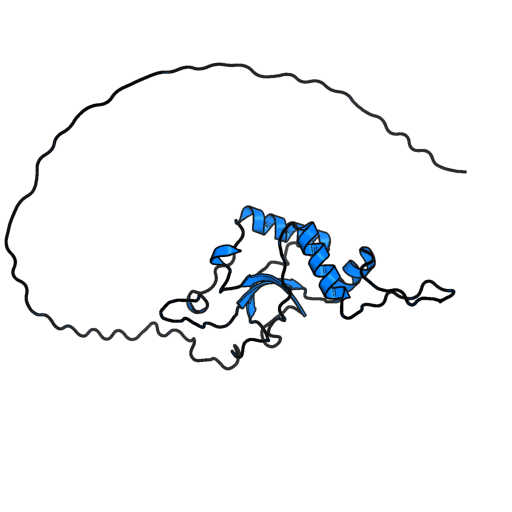R A CA 1
ATOM 785 C C . TYR A 1 95 ? -5.466 4.018 7.041 1.00 96.62 95 TYR A C 1
ATOM 787 O O . TYR A 1 95 ? -5.420 2.798 6.852 1.00 96.62 95 TYR A O 1
ATOM 795 N N . ASN A 1 96 ? -5.386 4.536 8.258 1.00 96.56 96 ASN A N 1
ATOM 796 C CA . ASN A 1 96 ? -5.311 3.773 9.496 1.00 96.56 96 ASN A CA 1
ATOM 797 C C . ASN A 1 96 ? -6.485 4.105 10.428 1.00 96.56 96 ASN A C 1
ATOM 799 O O . ASN A 1 96 ? -7.306 4.982 10.173 1.00 96.56 96 ASN A O 1
ATOM 803 N N . ASN A 1 97 ? -6.591 3.377 11.533 1.00 96.06 97 ASN A N 1
ATOM 804 C CA . ASN A 1 97 ? -7.651 3.569 12.523 1.00 96.06 97 ASN A CA 1
ATOM 805 C C . ASN A 1 97 ? -7.653 4.946 13.216 1.00 96.06 97 ASN A C 1
ATOM 807 O O . ASN A 1 97 ? -8.663 5.293 13.829 1.00 96.06 97 ASN A O 1
ATOM 811 N N . TYR A 1 98 ? -6.571 5.722 13.126 1.00 95.38 98 TYR A N 1
ATOM 812 C CA . TYR A 1 98 ? -6.462 7.059 13.711 1.00 95.38 98 TYR A CA 1
ATOM 813 C C . TYR A 1 98 ? -6.841 8.177 12.738 1.00 95.38 98 TYR A C 1
ATOM 815 O O . TYR A 1 98 ? -7.418 9.172 13.173 1.00 95.38 98 TYR A O 1
ATOM 823 N N . ASP A 1 99 ? -6.565 8.017 11.443 1.00 94.94 99 ASP A N 1
ATOM 824 C CA . ASP A 1 99 ? -6.833 9.035 10.418 1.00 94.94 99 ASP A CA 1
ATOM 825 C C . ASP A 1 99 ? -8.016 8.703 9.492 1.00 94.94 99 ASP A C 1
ATOM 827 O O . ASP A 1 99 ? -8.426 9.550 8.698 1.00 94.94 99 ASP A O 1
ATOM 831 N N . MET A 1 100 ? -8.643 7.527 9.630 1.00 92.69 100 MET A N 1
ATOM 832 C CA . MET A 1 100 ? -9.782 7.135 8.788 1.00 92.69 100 MET A CA 1
ATOM 833 C C . MET A 1 100 ? -10.955 8.123 8.832 1.00 92.69 100 MET A C 1
ATOM 835 O O . MET A 1 100 ? -11.669 8.252 7.851 1.00 92.69 100 MET A O 1
ATOM 839 N N . GLY A 1 101 ? -11.161 8.861 9.928 1.00 90.75 101 GLY A N 1
ATOM 840 C CA . GLY A 1 101 ? -12.216 9.882 9.984 1.00 90.75 101 GLY A CA 1
ATOM 841 C C . GLY A 1 101 ? -12.012 11.040 8.996 1.00 90.75 101 GLY A C 1
ATOM 842 O O . GLY A 1 101 ? -12.973 11.730 8.666 1.00 90.75 101 GLY A O 1
ATOM 843 N N . GLU A 1 102 ? -10.777 11.244 8.535 1.00 92.25 102 GLU A N 1
ATOM 844 C CA . GLU A 1 102 ? -10.383 12.315 7.617 1.00 92.25 102 GLU A CA 1
ATOM 845 C C . GLU A 1 102 ? -10.036 11.783 6.222 1.00 92.25 102 GLU A C 1
ATOM 847 O O . GLU A 1 102 ? -10.367 12.425 5.227 1.00 92.25 102 GLU A O 1
ATOM 852 N N . LYS A 1 103 ? -9.375 10.620 6.147 1.00 93.81 103 LYS A N 1
ATOM 853 C CA . LYS A 1 103 ? -8.853 10.044 4.899 1.00 93.81 103 LYS A CA 1
ATOM 854 C C . LYS A 1 103 ? -9.756 9.003 4.240 1.00 93.81 103 LYS A C 1
ATOM 856 O O . LYS A 1 103 ? -9.506 8.643 3.095 1.00 93.81 103 LYS A O 1
ATOM 861 N N . GLN A 1 104 ? -10.765 8.478 4.938 1.00 93.25 104 GLN A N 1
ATOM 862 C CA . GLN A 1 104 ? -11.588 7.406 4.383 1.00 93.25 104 GLN A CA 1
ATOM 863 C C . GLN A 1 104 ? -12.283 7.847 3.091 1.00 93.25 104 GLN A C 1
ATOM 865 O O . GLN A 1 104 ? -13.010 8.841 3.061 1.00 93.25 104 GLN A O 1
ATOM 870 N N . LEU A 1 105 ? -12.051 7.066 2.039 1.00 91.81 105 LEU A N 1
ATOM 871 C CA . LEU A 1 105 ? -12.662 7.248 0.732 1.00 91.81 105 LEU A CA 1
ATOM 872 C C . LEU A 1 105 ? -14.154 6.908 0.769 1.00 91.81 105 LEU A C 1
ATOM 874 O O . LEU A 1 105 ? -14.612 6.102 1.584 1.00 91.81 105 LEU A O 1
ATOM 878 N N . LEU A 1 106 ? -14.914 7.519 -0.140 1.00 93.88 106 LEU A N 1
ATOM 879 C CA . LEU A 1 106 ? -16.266 7.061 -0.440 1.00 93.88 106 LEU A CA 1
ATOM 880 C C . LEU A 1 106 ? -16.193 5.683 -1.107 1.00 93.88 106 LEU A C 1
ATOM 882 O O . LEU A 1 106 ? -15.221 5.385 -1.792 1.00 93.88 106 LEU A O 1
ATOM 886 N N . ASP A 1 107 ? -17.236 4.864 -0.947 1.00 93.31 107 ASP A N 1
ATOM 887 C CA . ASP A 1 107 ? -17.255 3.493 -1.481 1.00 93.31 107 ASP A CA 1
ATOM 888 C C . ASP A 1 107 ? -16.951 3.433 -2.994 1.00 93.31 107 ASP A C 1
ATOM 890 O O . ASP A 1 107 ? -16.297 2.501 -3.450 1.00 93.31 107 ASP A O 1
ATOM 894 N N . GLU A 1 108 ? -17.419 4.418 -3.769 1.00 94.56 108 GLU A N 1
ATOM 895 C CA . GLU A 1 108 ? -17.178 4.498 -5.218 1.00 94.56 108 GLU A CA 1
ATOM 896 C C . GLU A 1 108 ? -15.705 4.821 -5.528 1.00 94.56 108 GLU A C 1
ATOM 898 O O . GLU A 1 108 ? -15.069 4.094 -6.289 1.00 94.56 108 GLU A O 1
ATOM 903 N N . ASP A 1 109 ? -15.138 5.833 -4.865 1.00 95.25 109 ASP A N 1
ATOM 904 C CA . ASP A 1 109 ? -13.734 6.229 -5.038 1.00 95.25 109 ASP A CA 1
ATOM 905 C C . ASP A 1 109 ? -12.768 5.134 -4.541 1.00 95.25 109 ASP A C 1
ATOM 907 O O . ASP A 1 109 ? -11.720 4.899 -5.139 1.00 95.25 109 ASP A O 1
ATOM 911 N N . GLU A 1 110 ? -13.118 4.432 -3.454 1.00 95.50 110 GLU A N 1
ATOM 912 C CA . GLU A 1 110 ? -12.351 3.293 -2.932 1.00 95.50 110 GLU A CA 1
ATOM 913 C C . GLU A 1 110 ? -12.250 2.181 -3.983 1.00 95.50 110 GLU A C 1
ATOM 915 O O . GLU A 1 110 ? -11.158 1.671 -4.240 1.00 95.50 110 GLU A O 1
ATOM 920 N N . GLU A 1 111 ? -13.366 1.808 -4.612 1.00 96.62 111 GLU A N 1
ATOM 921 C CA . GLU A 1 111 ? -13.373 0.770 -5.645 1.00 96.62 111 GLU A CA 1
ATOM 922 C C . GLU A 1 111 ? -12.615 1.210 -6.908 1.00 96.62 111 GLU A C 1
ATOM 924 O O . GLU A 1 111 ? -11.905 0.387 -7.490 1.00 96.62 111 GLU A O 1
ATOM 929 N N . ASP A 1 112 ? -12.677 2.491 -7.284 1.00 96.94 112 ASP A N 1
ATOM 930 C CA . ASP A 1 112 ? -11.901 3.043 -8.401 1.00 96.94 112 ASP A CA 1
ATOM 931 C C . ASP A 1 112 ? -10.388 2.989 -8.123 1.00 96.94 112 ASP A C 1
ATOM 933 O O . ASP A 1 112 ? -9.619 2.491 -8.951 1.00 96.94 112 ASP A O 1
ATOM 937 N N . VAL A 1 113 ? -9.943 3.404 -6.931 1.00 97.38 113 VAL A N 1
ATOM 938 C CA . VAL A 1 113 ? -8.530 3.306 -6.516 1.00 97.38 113 VAL A CA 1
ATOM 939 C C . VAL A 1 113 ? -8.062 1.850 -6.506 1.00 97.38 113 VAL A C 1
ATOM 941 O O . VAL A 1 113 ? -6.974 1.542 -7.001 1.00 97.38 113 VAL A O 1
ATOM 944 N N . ILE A 1 114 ? -8.876 0.932 -5.976 1.00 97.62 114 ILE A N 1
ATOM 945 C CA . ILE A 1 114 ? -8.571 -0.505 -5.965 1.00 97.62 114 ILE A CA 1
ATOM 946 C C . ILE A 1 114 ? -8.426 -1.035 -7.392 1.00 97.62 114 ILE A C 1
ATOM 948 O O . ILE A 1 114 ? -7.455 -1.737 -7.677 1.00 97.62 114 ILE A O 1
ATOM 952 N N . ALA A 1 115 ? -9.359 -0.705 -8.286 1.00 97.75 115 ALA A N 1
ATOM 953 C CA . ALA A 1 115 ? -9.331 -1.156 -9.672 1.00 97.75 115 ALA A CA 1
ATOM 954 C C . ALA A 1 115 ? -8.089 -0.636 -10.412 1.00 97.75 115 ALA A C 1
ATOM 956 O O . ALA A 1 115 ? -7.424 -1.405 -11.108 1.00 97.75 115 ALA A O 1
ATOM 957 N N . LEU A 1 116 ? -7.719 0.632 -10.203 1.00 98.00 116 LEU A N 1
ATOM 958 C CA . LEU A 1 116 ? -6.509 1.214 -10.785 1.00 98.00 116 LEU A CA 1
ATOM 959 C C . LEU A 1 116 ? -5.236 0.555 -10.241 1.00 98.00 116 LEU A C 1
ATOM 961 O O . LEU A 1 116 ? -4.328 0.250 -11.012 1.00 98.00 116 LEU A O 1
ATOM 965 N N . LEU A 1 117 ? -5.160 0.269 -8.936 1.00 97.81 117 LEU A N 1
ATOM 966 C CA . LEU A 1 117 ? -4.034 -0.483 -8.370 1.00 97.81 117 LEU A CA 1
ATOM 967 C C . LEU A 1 117 ? -3.938 -1.895 -8.950 1.00 97.81 117 LEU A C 1
ATOM 969 O O . LEU A 1 117 ? -2.838 -2.356 -9.262 1.00 97.81 117 LEU A O 1
ATOM 973 N N . GLN A 1 118 ? -5.075 -2.574 -9.113 1.00 97.75 118 GLN A N 1
ATOM 974 C CA . GLN A 1 118 ? -5.131 -3.897 -9.729 1.00 97.75 118 GLN A CA 1
ATOM 975 C C . GLN A 1 118 ? -4.627 -3.864 -11.175 1.00 97.75 118 GLN A C 1
ATOM 977 O O . GLN A 1 118 ? -3.818 -4.710 -11.560 1.00 97.75 118 GLN A O 1
ATOM 982 N N . GLU A 1 119 ? -5.048 -2.866 -11.953 1.00 97.19 119 GLU A N 1
ATOM 983 C CA . GLU A 1 119 ? -4.607 -2.660 -13.331 1.00 97.19 119 GLU A CA 1
ATOM 984 C C . GLU A 1 119 ? -3.104 -2.357 -13.416 1.00 97.19 119 GLU A C 1
ATOM 986 O O . GLU A 1 119 ? -2.375 -3.027 -14.153 1.00 97.19 119 GLU A O 1
ATOM 991 N N . GLU A 1 120 ? -2.617 -1.385 -12.643 1.00 96.38 120 GLU A N 1
ATOM 992 C CA . GLU A 1 120 ? -1.222 -0.935 -12.692 1.00 96.38 120 GLU A CA 1
ATOM 993 C C . GLU A 1 120 ? -0.241 -2.036 -12.280 1.00 96.38 120 GLU A C 1
ATOM 995 O O . GLU A 1 120 ? 0.805 -2.222 -12.915 1.00 96.38 120 GLU A O 1
ATOM 1000 N N . LEU A 1 121 ? -0.596 -2.796 -11.242 1.00 95.69 121 LEU A N 1
ATOM 1001 C CA . LEU A 1 121 ? 0.217 -3.892 -10.720 1.00 95.69 121 LEU A CA 1
ATOM 1002 C C . LEU A 1 121 ? -0.030 -5.221 -11.446 1.00 95.69 121 LEU A C 1
ATOM 1004 O O . LEU A 1 121 ? 0.711 -6.179 -11.225 1.00 95.69 121 LEU A O 1
ATOM 1008 N N . GLY A 1 122 ? -1.039 -5.289 -12.320 1.00 95.62 122 GLY A N 1
ATOM 1009 C CA . GLY A 1 122 ? -1.396 -6.492 -13.068 1.00 95.62 122 GLY A CA 1
ATOM 1010 C C . GLY A 1 122 ? -1.856 -7.647 -12.176 1.00 95.62 122 GLY A C 1
ATOM 1011 O O . GLY A 1 122 ? -1.557 -8.805 -12.474 1.00 95.62 122 GLY A O 1
ATOM 1012 N N . VAL A 1 123 ? -2.542 -7.342 -11.073 1.00 95.88 123 VAL A N 1
ATOM 1013 C CA . VAL A 1 123 ? -3.063 -8.342 -10.132 1.00 95.88 123 VAL A CA 1
ATOM 1014 C C . VAL A 1 123 ? -4.552 -8.601 -10.358 1.00 95.88 123 VAL A C 1
ATOM 1016 O O . VAL A 1 123 ? -5.263 -7.804 -10.966 1.00 95.88 123 VAL A O 1
ATOM 1019 N N . GLY A 1 124 ? -5.019 -9.767 -9.912 1.00 94.50 124 GLY A N 1
ATOM 1020 C CA . GLY A 1 124 ? -6.400 -10.191 -10.113 1.00 94.50 124 GLY A CA 1
ATOM 1021 C C . GLY A 1 124 ? -7.413 -9.411 -9.261 1.00 94.50 124 GLY A C 1
ATOM 1022 O O . GLY A 1 124 ? -7.052 -8.828 -8.235 1.00 94.50 124 GLY A O 1
ATOM 1023 N N . PRO A 1 125 ? -8.704 -9.437 -9.646 1.00 94.25 125 PRO A N 1
ATOM 1024 C CA . PRO A 1 125 ? -9.783 -8.760 -8.918 1.00 94.25 125 PRO A CA 1
ATOM 1025 C C . PRO A 1 125 ? -10.073 -9.370 -7.533 1.00 94.25 125 PRO A C 1
ATOM 1027 O O . PRO A 1 125 ? -10.814 -8.793 -6.735 1.00 94.25 125 PRO A O 1
ATOM 1030 N N . ASP A 1 126 ? -9.523 -10.554 -7.259 1.00 94.00 126 ASP A N 1
ATOM 1031 C CA . ASP A 1 126 ? -9.573 -11.260 -5.981 1.00 94.00 126 ASP A CA 1
ATOM 1032 C C . ASP A 1 126 ? -8.653 -10.641 -4.919 1.00 94.00 126 ASP A C 1
ATOM 1034 O O . ASP A 1 126 ? -8.899 -10.809 -3.723 1.00 94.00 126 ASP A O 1
ATOM 1038 N N . VAL A 1 127 ? -7.641 -9.873 -5.333 1.00 95.44 127 VAL A N 1
ATOM 1039 C CA . VAL A 1 127 ? -6.771 -9.128 -4.420 1.00 95.44 127 VAL A CA 1
ATOM 1040 C C . VAL A 1 127 ? -7.520 -7.893 -3.927 1.00 95.44 127 VAL A C 1
ATOM 1042 O O . VAL A 1 127 ? -7.739 -6.942 -4.679 1.00 95.44 127 VAL A O 1
ATOM 1045 N N . ARG A 1 128 ? -7.943 -7.908 -2.658 1.00 95.94 128 ARG A N 1
ATOM 1046 C CA . ARG A 1 128 ? -8.748 -6.838 -2.050 1.00 95.94 128 ARG A CA 1
ATOM 1047 C C . ARG A 1 128 ? -8.101 -6.279 -0.786 1.00 95.94 128 ARG A C 1
ATOM 1049 O O . ARG A 1 128 ? -7.449 -7.034 -0.057 1.00 95.94 128 ARG A O 1
ATOM 1056 N N . PRO A 1 129 ? -8.309 -4.984 -0.489 1.00 96.31 129 PRO A N 1
ATOM 1057 C CA . PRO A 1 129 ? -7.844 -4.406 0.757 1.00 96.31 129 PRO A CA 1
ATOM 1058 C C . PRO A 1 129 ? -8.462 -5.056 1.991 1.00 96.31 129 PRO A C 1
ATOM 1060 O O . PRO A 1 129 ? -9.610 -5.511 1.989 1.00 96.31 129 PRO A O 1
ATOM 1063 N N . LYS A 1 130 ? -7.689 -5.062 3.072 1.00 95.81 130 LYS A N 1
ATOM 1064 C CA . LYS A 1 130 ? -8.131 -5.483 4.403 1.00 95.81 130 LYS A CA 1
ATOM 1065 C C . LYS A 1 130 ? -7.297 -4.797 5.479 1.00 95.81 130 LYS A C 1
ATOM 1067 O O . LYS A 1 130 ? -6.388 -4.030 5.177 1.00 95.81 130 LYS A O 1
ATOM 1072 N N . TRP A 1 131 ? -7.631 -5.074 6.733 1.00 95.81 131 TRP A N 1
ATOM 1073 C CA . TRP A 1 131 ? -6.934 -4.524 7.890 1.00 95.81 131 TRP A CA 1
ATOM 1074 C C . TRP A 1 131 ? -5.674 -5.331 8.228 1.00 95.81 131 TRP A C 1
ATOM 1076 O O . TRP A 1 131 ? -5.755 -6.552 8.381 1.00 95.81 131 TRP A O 1
ATOM 1086 N N . TYR A 1 132 ? -4.544 -4.642 8.384 1.00 95.62 132 TYR A N 1
ATOM 1087 C CA . TYR A 1 132 ? -3.250 -5.194 8.800 1.00 95.62 132 TYR A CA 1
ATOM 1088 C C . TYR A 1 132 ? -2.756 -4.497 10.062 1.00 95.62 132 TYR A C 1
ATOM 1090 O O . TYR A 1 132 ? -2.931 -3.291 10.196 1.00 95.62 132 TYR A O 1
ATOM 1098 N N . PHE A 1 133 ? -2.119 -5.244 10.962 1.00 95.25 133 PHE A N 1
ATOM 1099 C CA . PHE A 1 133 ? -1.366 -4.659 12.072 1.00 95.25 133 PHE A CA 1
ATOM 1100 C C . PHE A 1 133 ? -0.051 -4.072 11.560 1.00 95.25 133 PHE A C 1
ATOM 1102 O O . PHE A 1 133 ? 0.573 -4.664 10.674 1.00 95.25 133 PHE A O 1
ATOM 1109 N N . ASP A 1 134 ? 0.350 -2.933 12.115 1.00 93.94 134 ASP A N 1
ATOM 1110 C CA . ASP A 1 134 ? 1.658 -2.335 11.844 1.00 93.94 134 ASP A CA 1
ATOM 1111 C C . ASP A 1 134 ? 2.758 -3.065 12.629 1.00 93.94 134 ASP A C 1
ATOM 1113 O O . ASP A 1 134 ? 2.564 -3.425 13.788 1.00 93.94 134 ASP A O 1
ATOM 1117 N N . GLU A 1 135 ? 3.913 -3.308 12.008 1.00 91.12 135 GLU A N 1
ATOM 1118 C CA . GLU A 1 135 ? 5.057 -3.953 12.669 1.00 91.12 135 GLU A CA 1
ATOM 1119 C C . GLU A 1 135 ? 5.737 -3.061 13.718 1.00 91.12 135 GLU A C 1
ATOM 1121 O O . GLU A 1 135 ? 6.353 -3.560 14.658 1.00 91.12 135 GLU A O 1
ATOM 1126 N N . SER A 1 136 ? 5.633 -1.744 13.567 1.00 88.56 136 SER A N 1
ATOM 1127 C CA . SER A 1 136 ? 6.218 -0.762 14.482 1.00 88.56 136 SER A CA 1
ATOM 1128 C C . SER A 1 136 ? 5.383 -0.581 15.749 1.00 88.56 136 SER A C 1
ATOM 1130 O O . SER A 1 136 ? 5.846 0.068 16.691 1.00 88.56 136 SER A O 1
ATOM 1132 N N . ASP A 1 137 ? 4.158 -1.112 15.775 1.00 88.38 137 ASP A N 1
ATOM 1133 C CA . ASP A 1 137 ? 3.302 -1.066 16.951 1.00 88.38 137 ASP A CA 1
ATOM 1134 C C . ASP A 1 137 ? 3.819 -2.048 18.021 1.00 88.38 137 ASP A C 1
ATOM 1136 O O . ASP A 1 137 ? 4.109 -3.207 17.713 1.00 88.38 137 ASP A O 1
ATOM 1140 N N . PRO A 1 138 ? 3.951 -1.626 19.293 1.00 84.00 138 PRO A N 1
ATOM 1141 C CA . PRO A 1 138 ? 4.385 -2.513 20.374 1.00 84.00 138 PRO A CA 1
ATOM 1142 C C . PRO A 1 138 ? 3.395 -3.653 20.679 1.00 84.00 138 PRO A C 1
ATOM 1144 O O . PRO A 1 138 ? 3.725 -4.558 21.447 1.00 84.00 138 PRO A O 1
ATOM 1147 N N . PHE A 1 139 ? 2.179 -3.606 20.140 1.00 83.19 139 PHE A N 1
ATOM 1148 C CA . PHE A 1 139 ? 1.157 -4.626 20.291 1.00 83.19 139 PHE A CA 1
ATOM 1149 C C . PHE A 1 139 ? 1.507 -5.925 19.555 1.00 83.19 139 PHE A C 1
ATOM 1151 O O . PHE A 1 139 ? 1.643 -5.952 18.334 1.00 83.19 139 PHE A O 1
ATOM 1158 N N . ASP A 1 140 ? 1.518 -7.041 20.289 1.00 80.06 140 ASP A N 1
ATOM 1159 C CA . ASP A 1 140 ? 1.598 -8.375 19.695 1.00 80.06 140 ASP A CA 1
ATOM 1160 C C . ASP A 1 140 ? 0.192 -9.012 19.563 1.00 80.06 140 ASP A C 1
ATOM 1162 O O . ASP A 1 140 ? -0.417 -9.406 20.568 1.00 80.06 140 ASP A O 1
ATOM 1166 N N . PRO A 1 141 ? -0.354 -9.162 18.339 1.00 76.00 141 PRO A N 1
ATOM 1167 C CA . PRO A 1 141 ? -1.628 -9.845 18.117 1.00 76.00 141 PRO A CA 1
ATOM 1168 C C . PRO A 1 141 ? -1.606 -11.351 18.434 1.00 76.00 141 PRO A C 1
ATOM 1170 O O . PRO A 1 141 ? -2.679 -11.943 18.557 1.00 76.00 141 PRO A O 1
ATOM 1173 N N . LYS A 1 142 ? -0.436 -11.998 18.537 1.00 72.50 142 LYS A N 1
ATOM 1174 C CA . LYS A 1 142 ? -0.295 -13.432 18.855 1.00 72.50 142 LYS A CA 1
ATOM 1175 C C . LYS A 1 142 ? -0.301 -13.730 20.338 1.00 72.50 142 LYS A C 1
ATOM 1177 O O . LYS A 1 142 ? -0.748 -14.811 20.717 1.00 72.50 142 LYS A O 1
ATOM 1182 N N . GLU A 1 143 ? 0.183 -12.810 21.164 1.00 69.88 143 GLU A N 1
ATOM 1183 C CA . GLU A 1 143 ? 0.235 -13.025 22.612 1.00 69.88 143 GLU A CA 1
ATOM 1184 C C . GLU A 1 143 ? -1.151 -13.018 23.262 1.00 69.88 143 GLU A C 1
ATOM 1186 O O . GLU A 1 143 ? -1.261 -13.294 24.453 1.00 69.88 143 GLU A O 1
ATOM 1191 N N . GLY A 1 144 ? -2.221 -12.786 22.485 1.00 58.84 144 GLY A N 1
ATOM 1192 C CA . GLY A 1 144 ? -3.574 -12.752 23.021 1.00 58.84 144 GLY A CA 1
ATOM 1193 C C . GLY A 1 144 ? -3.634 -11.704 24.118 1.00 58.84 144 GLY A C 1
ATOM 1194 O O . GLY A 1 144 ? -3.985 -12.004 25.252 1.00 58.84 144 GLY A O 1
ATOM 1195 N N . SER A 1 145 ? -3.201 -10.489 23.801 1.00 53.31 145 SER A N 1
ATOM 1196 C CA . SER A 1 145 ? -3.309 -9.376 24.731 1.00 53.31 145 SER A CA 1
ATOM 1197 C C . SER A 1 145 ? -4.773 -9.186 25.138 1.00 53.31 145 SER A C 1
ATOM 1199 O O . SER A 1 145 ? -5.682 -9.579 24.400 1.00 53.31 145 SER A O 1
ATOM 1201 N N . ASP A 1 146 ? -4.977 -8.561 26.300 1.00 53.69 146 ASP A N 1
ATOM 1202 C CA . ASP A 1 146 ? -6.223 -8.338 27.065 1.00 53.69 146 ASP A CA 1
ATOM 1203 C C . ASP A 1 146 ? -7.402 -7.667 26.304 1.00 53.69 146 ASP A C 1
ATOM 1205 O O . ASP A 1 146 ? -8.348 -7.142 26.882 1.00 53.69 146 ASP A O 1
ATOM 1209 N N . TYR A 1 147 ? -7.362 -7.662 24.978 1.00 55.91 147 TYR A N 1
ATOM 1210 C CA . TYR A 1 147 ? -8.345 -7.179 24.021 1.00 55.91 147 TYR A CA 1
ATOM 1211 C C . TYR A 1 147 ? -9.420 -8.224 23.679 1.00 55.91 147 TYR A C 1
ATOM 1213 O O . TYR A 1 147 ? -10.142 -8.054 22.679 1.00 55.91 147 TYR A O 1
ATOM 1221 N N . GLU A 1 148 ? -9.520 -9.305 24.454 1.00 52.69 148 GLU A N 1
ATOM 1222 C CA . GLU A 1 148 ? -10.732 -10.118 24.525 1.00 52.69 148 GLU A CA 1
ATOM 1223 C C . GLU A 1 148 ? -11.868 -9.292 25.154 1.00 52.69 148 GLU A C 1
ATOM 1225 O O . GLU A 1 148 ? -11.665 -8.312 25.865 1.00 52.69 148 GLU A O 1
ATOM 1230 N N . ASP A 1 149 ? -13.086 -9.624 24.762 1.00 50.69 149 ASP A N 1
ATOM 1231 C CA . ASP A 1 149 ? -14.310 -8.867 24.990 1.00 50.69 149 ASP A CA 1
ATOM 1232 C C . ASP A 1 149 ? -14.632 -8.733 26.493 1.00 50.69 149 ASP A C 1
ATOM 1234 O O . ASP A 1 149 ? -15.210 -9.641 27.091 1.00 50.69 149 ASP A O 1
ATOM 1238 N N . GLU A 1 150 ? -14.325 -7.592 27.125 1.00 47.12 150 GLU A N 1
ATOM 1239 C CA . GLU A 1 150 ? -15.010 -7.178 28.362 1.00 47.12 150 GLU A CA 1
ATOM 1240 C C . GLU A 1 150 ? -16.453 -6.758 28.029 1.00 47.12 150 GLU A C 1
ATOM 1242 O O . GLU A 1 150 ? -16.866 -5.604 28.126 1.00 47.12 150 GLU A O 1
ATOM 1247 N N . GLY A 1 151 ? -17.225 -7.743 27.587 1.00 49.97 151 GLY A N 1
ATOM 1248 C CA . GLY A 1 151 ? -18.630 -7.662 27.243 1.00 49.97 151 GLY A CA 1
ATOM 1249 C C . GLY A 1 151 ? -19.367 -8.837 27.867 1.00 49.97 151 GLY A C 1
ATOM 1250 O O . GLY A 1 151 ? -19.907 -9.674 27.155 1.00 49.97 151 GLY A O 1
ATOM 1251 N N . GLY A 1 152 ? -19.398 -8.936 29.204 1.00 47.16 152 GLY A N 1
ATOM 1252 C CA . GLY A 1 152 ? -20.241 -9.962 29.824 1.00 47.16 152 GLY A C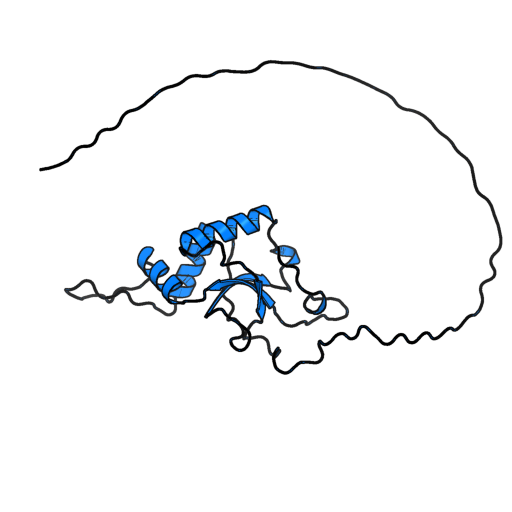A 1
ATOM 1253 C C . GLY A 1 152 ? -20.042 -10.296 31.296 1.00 47.16 152 GLY A C 1
ATOM 1254 O O . GLY A 1 152 ? -19.930 -11.472 31.625 1.00 47.16 152 GLY A O 1
ATOM 1255 N N . LYS A 1 153 ? -20.119 -9.324 32.210 1.00 38.75 153 LYS A N 1
ATOM 1256 C CA . LYS A 1 153 ? -20.681 -9.590 33.546 1.00 38.75 153 LYS A CA 1
ATOM 1257 C C . LYS A 1 153 ? -21.534 -8.411 33.982 1.00 38.75 153 LYS A C 1
ATOM 1259 O O . LYS A 1 153 ? -21.047 -7.421 34.512 1.00 38.75 153 LYS A O 1
ATOM 1264 N N . GLY A 1 154 ? -22.834 -8.546 33.730 1.00 44.38 154 GLY A N 1
ATOM 1265 C CA . GLY A 1 154 ? -23.840 -7.709 34.357 1.00 44.38 154 GLY A CA 1
ATOM 1266 C C . GLY A 1 154 ? -23.770 -7.872 35.870 1.00 44.38 154 GLY A C 1
ATOM 1267 O O . GLY A 1 154 ? -24.103 -8.929 36.402 1.00 44.38 154 GLY A O 1
ATOM 1268 N N . SER A 1 155 ? -23.366 -6.816 36.561 1.00 38.62 155 SER A N 1
ATOM 1269 C CA . SER A 1 155 ? -23.814 -6.565 37.923 1.00 38.62 155 SER A CA 1
ATOM 1270 C C . SER A 1 155 ? -25.114 -5.775 37.820 1.00 38.62 155 SER A C 1
ATOM 1272 O O . SER A 1 155 ? -25.122 -4.550 37.717 1.00 38.62 155 SER A O 1
ATOM 1274 N N . ASN A 1 156 ? -26.218 -6.520 37.784 1.00 44.19 156 ASN A N 1
ATOM 1275 C CA . ASN A 1 156 ? -27.508 -6.027 38.238 1.00 44.19 156 ASN A CA 1
ATOM 1276 C C . ASN A 1 156 ? -27.331 -5.722 39.729 1.00 44.19 156 ASN A C 1
ATOM 1278 O O . ASN A 1 156 ? -27.402 -6.642 40.540 1.00 44.19 156 ASN A O 1
ATOM 1282 N N . ASP A 1 157 ? -27.067 -4.467 40.078 1.00 39.75 157 ASP A N 1
ATOM 1283 C CA . ASP A 1 157 ? -27.313 -4.005 41.437 1.00 39.75 157 ASP A CA 1
ATOM 1284 C C . ASP A 1 157 ? -28.398 -2.938 41.382 1.00 39.75 157 ASP A C 1
ATOM 1286 O O . ASP A 1 157 ? -28.199 -1.787 40.992 1.00 39.75 157 ASP A O 1
ATOM 1290 N N . LYS A 1 158 ? -29.605 -3.425 41.671 1.00 44.75 158 LYS A N 1
ATOM 1291 C CA . LYS A 1 158 ? -30.775 -2.632 42.004 1.00 44.75 158 LYS A CA 1
ATOM 1292 C C . LYS A 1 158 ? -30.474 -1.906 43.312 1.00 44.75 158 LYS A C 1
ATOM 1294 O O . LYS A 1 158 ? -30.401 -2.544 44.356 1.00 44.75 158 LYS A O 1
ATOM 1299 N N . SER A 1 159 ? -30.460 -0.585 43.271 1.00 45.00 159 SER A N 1
ATOM 1300 C CA . SER A 1 159 ? -30.870 0.221 44.416 1.00 45.00 159 SER A CA 1
ATOM 1301 C C . SER A 1 159 ? -31.964 1.169 43.945 1.00 45.00 159 SER A C 1
ATOM 1303 O O . SER A 1 159 ? -31.709 2.174 43.283 1.00 45.00 159 SER A O 1
ATOM 1305 N N . GLU A 1 160 ? -33.194 0.742 44.218 1.00 44.50 160 GLU A N 1
ATOM 1306 C CA . GLU A 1 160 ? -34.390 1.573 44.277 1.00 44.50 160 GLU A CA 1
ATOM 1307 C C . GLU A 1 160 ? -34.176 2.613 45.388 1.00 44.50 160 GLU A C 1
ATOM 1309 O O . GLU A 1 160 ? -33.740 2.218 46.464 1.00 44.50 160 GLU A O 1
ATOM 1314 N N . GLU A 1 161 ? -34.442 3.899 45.134 1.00 39.44 161 GLU A N 1
ATOM 1315 C CA . GLU A 1 161 ? -35.305 4.720 46.000 1.00 39.44 161 GLU A CA 1
ATOM 1316 C C . GLU A 1 161 ? -35.468 6.175 45.513 1.00 39.44 161 GLU A C 1
ATOM 1318 O O . GLU A 1 161 ? -34.510 6.880 45.206 1.00 39.44 161 GLU A O 1
ATOM 1323 N N . GLU A 1 162 ? -36.746 6.564 45.518 1.00 40.53 162 GLU A N 1
ATOM 1324 C CA . GLU A 1 162 ? -37.341 7.893 45.704 1.00 40.53 162 GLU A CA 1
ATOM 1325 C C . GLU A 1 162 ? -37.356 8.950 44.586 1.00 40.53 162 GLU A C 1
ATOM 1327 O O . GLU A 1 162 ? -36.348 9.401 44.046 1.00 40.53 162 GLU A O 1
ATOM 1332 N N . GLY A 1 163 ? -38.581 9.422 44.323 1.00 39.66 163 GLY A N 1
ATOM 1333 C CA . GLY A 1 163 ? -38.867 10.618 43.544 1.00 39.66 163 GLY A CA 1
ATOM 1334 C C . GLY A 1 163 ? -40.335 10.717 43.138 1.00 39.66 163 GLY A C 1
ATOM 1335 O O . GLY A 1 163 ? -40.647 10.590 41.957 1.00 39.66 163 GLY A O 1
ATOM 1336 N N . ASP A 1 164 ? -41.232 10.939 44.104 1.00 40.53 164 ASP A N 1
ATOM 1337 C CA . ASP A 1 164 ? -42.591 11.425 43.845 1.00 40.53 164 ASP A CA 1
ATOM 1338 C C . ASP A 1 164 ? -42.540 12.719 43.013 1.00 40.53 164 ASP A C 1
ATOM 1340 O O . ASP A 1 164 ? -41.893 13.692 43.409 1.00 40.53 164 ASP A O 1
ATOM 1344 N N . SER A 1 165 ? -43.261 12.781 41.889 1.00 53.47 165 SER A N 1
ATOM 1345 C CA . SER A 1 165 ? -43.690 14.074 41.355 1.00 53.47 165 SER A CA 1
ATOM 1346 C C . SER A 1 165 ? -44.953 13.983 40.505 1.00 53.47 165 SER A C 1
ATOM 1348 O O . SER A 1 165 ? -45.120 13.125 39.641 1.00 53.47 165 SER A O 1
ATOM 1350 N N . ASP A 1 166 ? -45.833 14.907 40.848 1.00 39.59 166 ASP A N 1
ATOM 1351 C CA . ASP A 1 166 ? -47.239 15.084 40.544 1.00 39.59 166 ASP A CA 1
ATOM 1352 C C . ASP A 1 166 ? -47.462 15.764 39.181 1.00 39.59 166 ASP A C 1
ATOM 1354 O O . ASP A 1 166 ? -46.837 16.776 38.875 1.00 39.59 166 ASP A O 1
ATOM 1358 N N . GLY A 1 167 ? -48.412 15.231 38.408 1.00 40.84 167 GLY A N 1
ATOM 1359 C CA . GLY A 1 167 ? -49.439 16.070 37.790 1.00 40.84 167 GLY A CA 1
ATOM 1360 C C . GLY A 1 167 ? -49.178 16.743 36.436 1.00 40.84 167 GLY A C 1
ATOM 1361 O O . GLY A 1 167 ? -48.335 17.621 36.283 1.00 40.84 167 GLY A O 1
ATOM 1362 N N . SER A 1 168 ? -50.121 16.462 35.531 1.00 44.84 168 SER A N 1
ATOM 1363 C CA . SER A 1 168 ? -50.773 17.379 34.573 1.00 44.84 168 SER A CA 1
ATOM 1364 C C . SER A 1 168 ? -50.412 17.305 33.074 1.00 44.84 168 SER A C 1
ATOM 1366 O O . SER A 1 168 ? -49.355 17.711 32.608 1.00 44.84 168 SER A O 1
ATOM 1368 N N . ASP A 1 169 ? -51.401 16.772 32.345 1.00 39.59 169 ASP A N 1
ATOM 1369 C CA . ASP A 1 169 ? -52.117 17.350 31.199 1.00 39.59 169 ASP A CA 1
ATOM 1370 C C . ASP A 1 169 ? -51.399 17.685 29.872 1.00 39.59 169 ASP A C 1
ATOM 1372 O O . ASP A 1 169 ? -50.615 18.616 29.723 1.00 39.59 169 ASP A O 1
ATOM 1376 N N . THR A 1 170 ? -51.854 16.982 28.830 1.00 45.00 170 THR A N 1
ATOM 1377 C CA . THR A 1 170 ? -51.959 17.462 27.434 1.00 45.00 170 THR A CA 1
ATOM 1378 C C . THR A 1 170 ? -53.445 17.794 27.158 1.00 45.00 170 THR A C 1
ATOM 1380 O O . THR A 1 170 ? -54.261 17.498 28.035 1.00 45.00 170 THR A O 1
ATOM 1383 N N . PRO A 1 171 ? -53.907 18.285 25.980 1.00 55.78 171 PRO A N 1
ATOM 1384 C CA . PRO A 1 171 ? -53.247 18.812 24.766 1.00 55.78 171 PRO A CA 1
ATOM 1385 C C . PRO A 1 171 ? -53.870 20.152 24.273 1.00 55.78 171 PRO A C 1
ATOM 1387 O O . PRO A 1 171 ? -54.951 20.521 24.719 1.00 55.78 171 PRO A O 1
ATOM 1390 N N . THR A 1 172 ? -53.309 20.840 23.262 1.00 38.69 172 THR A N 1
ATOM 1391 C CA . THR A 1 172 ? -54.135 21.607 22.287 1.00 38.69 172 THR A CA 1
ATOM 1392 C C . THR A 1 172 ? -53.425 21.845 20.945 1.00 38.69 172 THR A C 1
ATOM 1394 O O . THR A 1 172 ? -52.271 22.261 20.889 1.00 38.69 172 THR A O 1
ATOM 1397 N N . GLU A 1 173 ? -54.182 21.597 19.874 1.00 44.47 173 GLU A N 1
ATOM 1398 C CA . GLU A 1 173 ? -53.941 21.883 18.457 1.00 44.47 173 GLU A CA 1
ATOM 1399 C C . GLU A 1 173 ? -54.000 23.380 18.085 1.00 44.47 173 GLU A C 1
ATOM 1401 O O . GLU A 1 173 ? -54.803 24.136 18.628 1.00 44.47 173 GLU A O 1
ATOM 1406 N N . ARG A 1 174 ? -53.252 23.768 17.044 1.00 39.75 174 ARG A N 1
ATOM 1407 C CA . ARG A 1 174 ? -53.610 24.714 15.954 1.00 39.75 174 ARG A CA 1
ATOM 1408 C C . ARG A 1 174 ? -52.325 24.959 15.158 1.00 39.75 174 ARG A C 1
ATOM 1410 O O . ARG A 1 174 ? -51.323 25.316 15.756 1.00 39.75 174 ARG A O 1
ATOM 1417 N N . GLY A 1 175 ? -52.216 24.775 13.849 1.00 36.28 175 GLY A N 1
ATOM 1418 C CA . GLY A 1 175 ? -53.207 24.779 12.781 1.00 36.28 175 GLY A CA 1
ATOM 1419 C C . GLY A 1 175 ? -52.797 25.862 11.778 1.00 36.28 175 GLY A C 1
ATOM 1420 O O . GLY A 1 175 ? -52.609 26.997 12.208 1.00 36.28 175 GLY A O 1
ATOM 1421 N N . SER A 1 176 ? -52.740 25.493 10.487 1.00 45.81 176 SER A N 1
ATOM 1422 C CA . SER A 1 176 ? -52.951 26.384 9.323 1.00 45.81 176 SER A CA 1
ATOM 1423 C C . SER A 1 176 ? -51.812 27.383 8.989 1.00 45.81 176 SER A C 1
ATOM 1425 O O . SER A 1 176 ? -51.239 27.987 9.879 1.00 45.81 176 SER A O 1
ATOM 1427 N N . ASP A 1 177 ? -51.353 27.626 7.755 1.00 43.75 177 ASP A N 1
ATOM 1428 C CA . ASP A 1 177 ? -51.873 27.429 6.395 1.00 43.75 177 ASP A CA 1
ATOM 1429 C C . ASP A 1 177 ? -50.713 27.384 5.364 1.00 43.75 177 ASP A C 1
ATOM 1431 O O . ASP A 1 177 ? -49.650 27.964 5.588 1.00 43.75 177 ASP A O 1
ATOM 1435 N N . GLY A 1 178 ? -50.935 26.732 4.209 1.00 36.22 178 GLY A N 1
ATOM 1436 C CA . GLY A 1 178 ? -50.1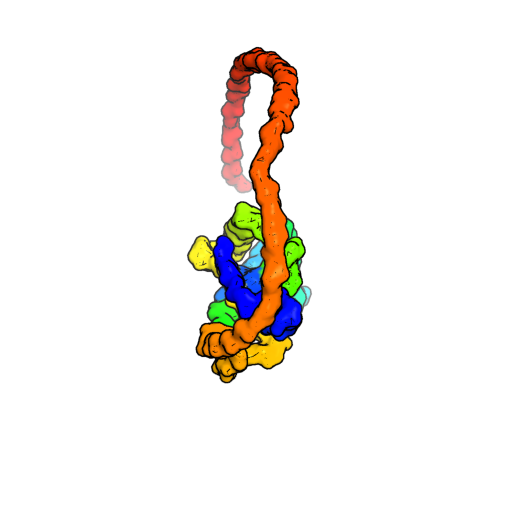48 26.921 2.968 1.00 36.22 178 GLY A CA 1
ATOM 1437 C C . GLY A 1 178 ? -50.454 28.282 2.298 1.00 36.22 178 GLY A C 1
ATOM 1438 O O . GLY A 1 178 ? -50.833 29.205 3.013 1.00 36.22 178 GLY A O 1
ATOM 1439 N N . PRO A 1 179 ? -50.426 28.457 0.953 1.00 50.34 179 PRO A N 1
ATOM 1440 C CA . PRO A 1 179 ? -50.114 27.504 -0.124 1.00 50.34 179 PRO A CA 1
ATOM 1441 C C . PRO A 1 179 ? -49.310 28.096 -1.326 1.00 50.34 179 PRO A C 1
ATOM 1443 O O . PRO A 1 179 ? -49.075 29.296 -1.430 1.00 50.34 179 PRO A O 1
ATOM 1446 N N . GLY A 1 180 ? -49.040 27.242 -2.324 1.00 35.31 180 GLY A N 1
ATOM 1447 C CA . GLY A 1 180 ? -48.941 27.616 -3.750 1.00 35.31 180 GLY A CA 1
ATOM 1448 C C . GLY A 1 180 ? -47.532 27.952 -4.261 1.00 35.31 180 GLY A C 1
ATOM 1449 O O . GLY A 1 180 ? -46.676 28.387 -3.513 1.00 35.31 180 GLY A O 1
ATOM 1450 N N . ASN A 1 181 ? -47.192 27.816 -5.541 1.00 37.06 181 ASN A N 1
ATOM 1451 C CA . ASN A 1 181 ? -47.929 27.436 -6.746 1.00 37.06 181 ASN A CA 1
ATOM 1452 C C . ASN A 1 181 ? -46.901 27.317 -7.897 1.00 37.06 181 ASN A C 1
ATOM 1454 O O . ASN A 1 181 ? -45.904 28.034 -7.889 1.00 37.06 181 ASN A O 1
ATOM 1458 N N . GLY A 1 182 ? -47.218 26.543 -8.941 1.00 35.09 182 GLY A N 1
ATOM 1459 C CA . GLY A 1 182 ? -46.678 26.739 -10.302 1.00 35.09 182 GLY A CA 1
ATOM 1460 C C . GLY A 1 182 ? -45.568 25.758 -10.702 1.00 35.09 182 GLY A C 1
ATOM 1461 O O . GLY A 1 182 ? -44.424 25.923 -10.316 1.00 35.09 182 GLY A O 1
ATOM 1462 N N . ALA A 1 183 ? -45.847 24.645 -11.383 1.00 36.75 183 ALA A N 1
ATOM 1463 C CA . ALA A 1 183 ? -46.230 24.532 -12.797 1.00 36.75 183 ALA A CA 1
ATOM 1464 C C . ALA A 1 183 ? -45.159 25.063 -13.776 1.00 36.75 183 ALA A C 1
ATOM 1466 O O . ALA A 1 183 ? -45.015 26.273 -13.921 1.00 36.75 183 ALA A O 1
ATOM 1467 N N . LYS A 1 184 ? -44.534 24.175 -14.566 1.00 44.78 184 LYS A N 1
ATOM 1468 C CA . LYS A 1 184 ? -44.836 23.968 -16.002 1.00 44.78 184 LYS A CA 1
ATOM 1469 C C . LYS A 1 184 ? -43.741 23.162 -16.719 1.00 44.78 184 LYS A C 1
ATOM 1471 O O . LYS A 1 184 ? -42.555 23.435 -16.604 1.00 44.78 184 LYS A O 1
ATOM 1476 N N . ASN A 1 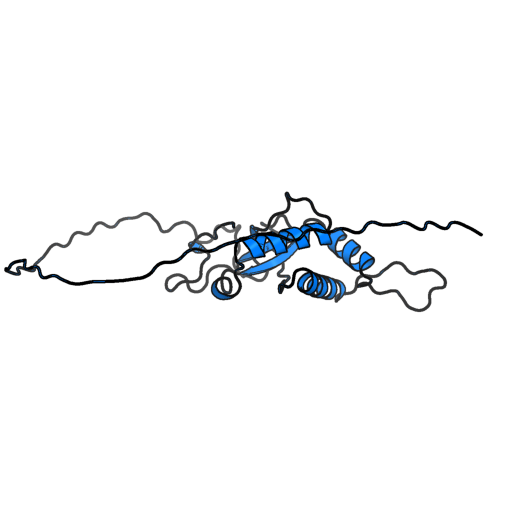185 ? -44.231 22.209 -17.508 1.00 33.25 185 ASN A N 1
ATOM 1477 C CA . ASN A 1 185 ? -43.579 21.456 -18.577 1.00 33.25 185 ASN A CA 1
ATOM 1478 C C . ASN A 1 185 ? -42.779 22.323 -19.559 1.00 33.25 185 ASN A C 1
ATOM 1480 O O . ASN A 1 185 ? -43.202 23.444 -19.848 1.00 33.25 185 ASN A O 1
ATOM 1484 N N . SER A 1 186 ? -41.778 21.711 -20.206 1.00 40.28 186 SER A N 1
ATOM 1485 C CA . SER A 1 186 ? -41.561 21.615 -21.676 1.00 40.28 186 SER A CA 1
ATOM 1486 C C . SER A 1 186 ? -40.062 21.419 -21.958 1.00 40.28 186 SER A C 1
ATOM 1488 O O . SER A 1 186 ? -39.258 21.945 -21.205 1.00 40.28 186 SER A O 1
ATOM 1490 N N . THR A 1 187 ? -39.530 20.812 -23.019 1.00 33.41 187 THR A N 1
ATOM 1491 C CA . THR A 1 187 ? -39.944 19.937 -24.131 1.00 33.41 187 THR A CA 1
ATOM 1492 C C . THR A 1 187 ? -38.648 19.740 -24.959 1.00 33.41 187 THR A C 1
ATOM 1494 O O . THR A 1 187 ? -37.789 20.619 -24.967 1.00 33.41 187 THR A O 1
ATOM 1497 N N . SER A 1 188 ? -38.553 18.623 -25.693 1.00 37.47 188 SER A N 1
ATOM 1498 C CA . SER A 1 188 ? -37.741 18.372 -26.913 1.00 37.47 188 SER A CA 1
ATOM 1499 C C . SER A 1 188 ? -36.205 18.186 -26.859 1.00 37.47 188 SER A C 1
ATOM 1501 O O . SER A 1 188 ? -35.428 19.130 -26.824 1.00 37.47 188 SER A O 1
ATOM 1503 N N . THR A 1 189 ? -35.836 16.903 -26.990 1.00 36.09 189 THR A N 1
ATOM 1504 C CA . THR A 1 189 ? -34.872 16.200 -27.892 1.00 36.09 189 THR A CA 1
ATOM 1505 C C . THR A 1 189 ? -34.447 16.895 -29.223 1.00 36.09 189 THR A C 1
ATOM 1507 O O . THR A 1 189 ? -35.060 17.891 -29.588 1.00 36.09 189 THR A O 1
ATOM 1510 N N . PRO A 1 190 ? -33.702 16.232 -30.148 1.00 57.28 190 PRO A N 1
ATOM 1511 C CA . PRO A 1 190 ? -32.305 15.746 -30.139 1.00 57.28 190 PRO A CA 1
ATOM 1512 C C . PRO A 1 190 ? -31.532 16.232 -31.407 1.00 57.28 190 PRO A C 1
ATOM 1514 O O . PRO A 1 190 ? -32.162 16.597 -32.394 1.00 57.28 190 PRO A O 1
ATOM 1517 N N . VAL A 1 191 ? -30.192 16.163 -31.481 1.00 41.59 191 VAL A N 1
ATOM 1518 C CA . VAL A 1 191 ? -29.499 16.168 -32.796 1.00 41.59 191 VAL A CA 1
ATOM 1519 C C . VAL A 1 191 ? -28.302 15.221 -32.813 1.00 41.59 191 VAL A C 1
ATOM 1521 O O . VAL A 1 191 ? -27.319 15.370 -32.098 1.00 41.59 191 VAL A O 1
ATOM 1524 N N . ASP A 1 192 ? -28.461 14.268 -33.715 1.00 40.75 192 ASP A N 1
ATOM 1525 C CA . ASP A 1 192 ? -27.559 13.278 -34.272 1.00 40.75 192 ASP A CA 1
ATOM 1526 C C . ASP A 1 192 ? -26.718 13.905 -35.409 1.00 40.75 192 ASP A C 1
ATOM 1528 O O . ASP A 1 192 ? -27.253 14.728 -36.161 1.00 40.75 192 ASP A O 1
ATOM 1532 N N . LYS A 1 193 ? -25.444 13.508 -35.563 1.00 40.75 193 LYS A N 1
ATOM 1533 C CA . LYS A 1 193 ? -24.807 13.134 -36.852 1.00 40.75 193 LYS A CA 1
ATOM 1534 C C . LYS A 1 193 ? -23.278 13.039 -36.776 1.00 40.75 193 LYS A C 1
ATOM 1536 O O . LYS A 1 193 ? -22.560 14.030 -36.824 1.00 40.75 193 LYS A O 1
ATOM 1541 N N . SER A 1 194 ? -22.824 11.789 -36.797 1.00 43.97 194 SER A N 1
ATOM 1542 C CA . SER A 1 194 ? -21.939 11.206 -37.822 1.00 43.97 194 SER A CA 1
ATOM 1543 C C . SER A 1 194 ? -20.707 11.996 -38.309 1.00 43.97 194 SER A C 1
ATOM 1545 O O . SER A 1 194 ? -20.848 12.962 -39.056 1.00 43.97 194 SER A O 1
ATOM 1547 N N . LYS A 1 195 ? -19.511 11.395 -38.173 1.00 45.03 195 LYS A N 1
ATOM 1548 C CA . LYS A 1 195 ? -18.728 10.962 -39.353 1.00 45.03 195 LYS A CA 1
ATOM 1549 C C . LYS A 1 195 ? -17.566 10.009 -39.031 1.00 45.03 195 LYS A C 1
ATOM 1551 O O . LYS A 1 195 ? -16.775 10.214 -38.124 1.00 45.03 195 LYS A O 1
ATOM 1556 N N . SER A 1 196 ? -17.528 8.981 -39.867 1.00 41.47 196 SER A N 1
ATOM 1557 C CA . SER A 1 196 ? -16.624 7.838 -40.006 1.00 41.47 196 SER A CA 1
ATOM 1558 C C . SER A 1 196 ? -15.217 8.197 -40.536 1.00 41.47 196 SER A C 1
ATOM 1560 O O . SER A 1 196 ? -15.146 8.999 -41.462 1.00 41.47 196 SER A O 1
ATOM 1562 N N . SER A 1 197 ? -14.178 7.549 -39.963 1.00 41.72 197 SER A N 1
ATOM 1563 C CA . SER A 1 197 ? -12.993 6.810 -40.518 1.00 41.72 197 SER A CA 1
ATOM 1564 C C . SER A 1 197 ? -12.230 7.338 -41.772 1.00 41.72 197 SER A C 1
ATOM 1566 O O . SER A 1 197 ? -12.863 7.991 -42.594 1.00 41.72 197 SER A O 1
ATOM 1568 N N . PRO A 1 198 ? -10.930 6.992 -42.037 1.00 54.00 198 PRO A N 1
ATOM 1569 C CA . PRO A 1 198 ? -10.328 5.661 -41.815 1.00 54.00 198 PRO A CA 1
ATOM 1570 C C . PRO A 1 198 ? -8.812 5.542 -41.500 1.00 54.00 198 PRO A C 1
ATOM 1572 O O . PRO A 1 198 ? -8.048 6.503 -41.475 1.00 54.00 198 PRO A O 1
ATOM 1575 N N . LEU A 1 199 ? -8.430 4.271 -41.295 1.00 46.25 199 LEU A N 1
ATOM 1576 C CA . LEU A 1 199 ? -7.090 3.681 -41.262 1.00 46.25 199 LEU A CA 1
ATOM 1577 C C . LEU A 1 199 ? -6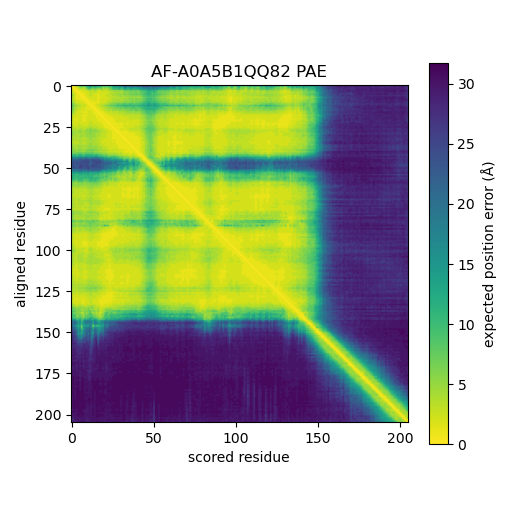.138 4.195 -42.353 1.00 46.25 199 LEU A C 1
ATOM 1579 O O . LEU A 1 199 ? -6.506 4.237 -43.527 1.00 46.25 199 LEU A O 1
ATOM 1583 N N . VAL A 1 200 ? -4.860 4.339 -41.992 1.00 52.00 200 VAL A N 1
ATOM 1584 C CA . VAL A 1 200 ? -3.741 4.068 -42.906 1.00 52.00 200 VAL A CA 1
ATOM 1585 C C . VAL A 1 200 ? -2.688 3.239 -42.175 1.00 52.00 200 VAL A C 1
ATOM 1587 O O . VAL A 1 200 ? -1.975 3.723 -41.302 1.00 52.00 200 VAL A O 1
ATOM 1590 N N . SER A 1 201 ? -2.592 1.973 -42.570 1.00 49.88 201 SER A N 1
ATOM 1591 C CA . SER A 1 201 ? -1.418 1.126 -42.382 1.00 49.88 201 SER A CA 1
ATOM 1592 C C . SER A 1 201 ? -0.381 1.486 -43.445 1.00 49.88 201 SER A C 1
ATOM 1594 O O . SER A 1 201 ? -0.735 1.623 -44.617 1.00 49.88 201 SER A O 1
ATOM 1596 N N . ARG A 1 202 ? 0.902 1.567 -43.083 1.00 49.97 202 ARG A N 1
ATOM 1597 C CA . ARG A 1 202 ? 1.994 1.424 -44.052 1.00 49.97 202 ARG A CA 1
ATOM 1598 C C . ARG A 1 202 ? 3.175 0.687 -43.433 1.00 49.97 202 ARG A C 1
ATOM 1600 O O . ARG A 1 202 ? 3.799 1.154 -42.488 1.00 49.97 202 ARG A O 1
ATOM 1607 N N . THR A 1 203 ? 3.427 -0.479 -44.004 1.00 53.25 203 THR A N 1
ATOM 1608 C CA . THR A 1 203 ? 4.603 -1.329 -43.869 1.00 53.25 203 THR A CA 1
ATOM 1609 C C . THR A 1 203 ? 5.705 -0.909 -44.851 1.00 53.25 203 THR A C 1
ATOM 1611 O O . THR A 1 203 ? 5.413 -0.476 -45.964 1.00 53.25 203 THR A O 1
ATOM 1614 N N . SER A 1 204 ? 6.947 -1.127 -44.404 1.00 52.38 204 SER A N 1
ATOM 1615 C CA . SER A 1 204 ? 8.152 -1.549 -45.146 1.00 52.38 204 SER A CA 1
ATOM 1616 C C . SER A 1 204 ? 8.778 -0.642 -46.217 1.00 52.38 204 SER A C 1
ATOM 1618 O O . SER A 1 204 ? 8.237 -0.478 -47.307 1.00 52.38 204 SER A O 1
ATOM 1620 N N . ALA A 1 205 ? 10.023 -0.226 -45.956 1.00 54.38 205 ALA A N 1
ATOM 1621 C CA . ALA A 1 205 ? 11.229 -0.726 -46.636 1.00 54.38 205 ALA A CA 1
ATOM 1622 C C . ALA A 1 205 ? 12.455 -0.479 -45.743 1.00 54.38 205 ALA A C 1
ATOM 1624 O O . ALA A 1 205 ? 12.498 0.607 -45.122 1.00 54.38 205 ALA A O 1
#

Solvent-accessible surface area (backbone atoms only — not comparable to full-atom values): 13704 Å² total; per-residue (Å²): 138,86,85,78,61,70,83,41,40,60,37,96,94,38,74,78,38,66,59,33,29,42,20,40,67,35,64,55,68,62,50,57,52,52,48,23,58,78,67,67,50,44,46,62,68,83,93,56,99,54,89,56,72,77,38,80,54,93,58,27,60,58,51,45,43,58,48,49,20,62,73,49,75,43,79,55,42,73,63,55,50,27,62,96,80,44,87,38,74,38,34,43,22,60,37,32,53,84,48,33,94,79,56,59,66,54,75,68,59,44,51,50,38,50,51,45,51,26,60,75,62,70,49,60,91,83,72,62,65,45,80,39,48,39,51,88,42,92,67,55,86,82,75,64,56,90,80,62,81,94,75,83,79,86,77,85,74,87,77,87,83,90,79,92,81,82,87,85,86,85,87,87,90,83,81,90,79,86,84,87,82,84,88,83,89,86,81,83,90,87,88,88,82,89,85,82,86,83,89,82,87,85,82,88,135

pLDDT: mean 76.74, std 22.59, range [33.25, 98.0]

Mean predicted aligned error: 15.6 Å

Nearest PDB structures (foldseek):
  1e6v-assembly1_E  TM=2.523E-01  e=7.793E+00  Methanopyrus kandleri
  6qc2-assembly1_a1  TM=2.023E-01  e=5.337E+00  Ovis aries

Foldseek 3Di:
DDDDDPLQAADPVRNDHFKKFFWFFAQDCVLLVVLLVVVVLFDFDPDDPDRGPTHHDPCSNVSSQVVLCVQLVARWDKFQFQVVPDSGRTTTGQDISHCCVPRPDDPVSQVSSVVSVCVSSVHDPVRHTDMTGGNPT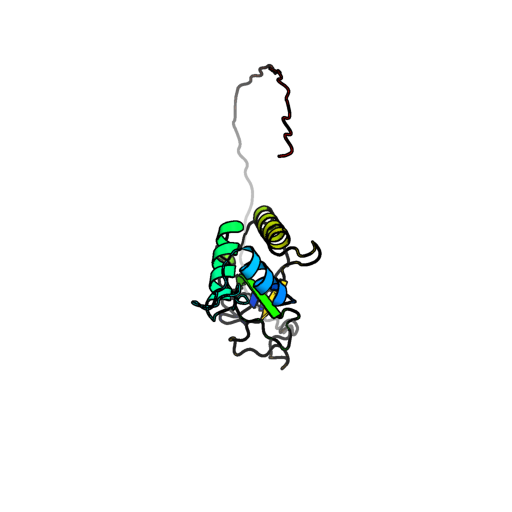PDDPVVVPPSPDPPDDDPPDDDDDDDDDDDDDDDDDDDDDDDYDDDDDDDDDDDDDDDDDDDDDDDDD

Sequence (205 aa):
MVLLKRKYLPSKFRPDPPLVHFAFPIHDLKLIYDYAVKHDLVEYYPNTIFKPPPVATEYTWSKVVQRLSKQVEYELDTPMPYSPTADASMILSFYNNYDMGEKQLLDEDEEDVIALLQEELGVGPDVRPKWYFDESDPFDPKEGSDYEDEGGKGSNDKSEEEGDSDGSDTPTERGSDGPGNGAKNSTSTPVDKSKSSPLVSRTSA

Secondary structure (DSSP, 8-state):
-PPPPGGGS-BTTBSSPPPEEEEEEE--HHHHHHHHHHTT-SB--SS-SS-PPPB--TTHHHHHHHHHHHHTTS--B-PPB-TTT-S-SEEEEEEETTTHHHHPPPHHHHHHHHHHHHHHHT--TT---EEEEBTTSS--TTTT-S-S---------------------------------------------------------

Radius of gyration: 29.83 Å; Cα contacts (8 Å, |Δi|>4): 213; chains: 1;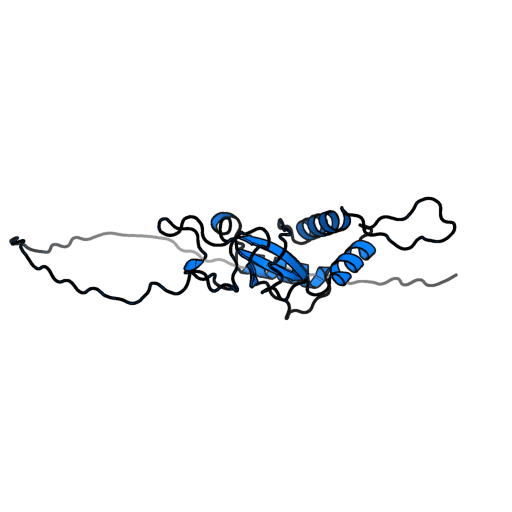 bounding box: 84×41×93 Å